Protein AF-A0A7Y3XB17-F1 (afdb_monomer)

Radius of gyration: 25.44 Å; Cα contacts (8 Å, |Δi|>4): 447; chains: 1; bounding box: 67×45×69 Å

Structure (mmCIF, N/CA/C/O backbone):
data_AF-A0A7Y3XB17-F1
#
_entry.id   AF-A0A7Y3XB17-F1
#
loop_
_atom_site.group_PDB
_atom_site.id
_atom_site.type_symbol
_atom_site.label_atom_id
_atom_site.label_alt_id
_atom_site.label_comp_id
_atom_site.label_asym_id
_atom_site.label_entity_id
_atom_site.label_seq_id
_atom_site.pdbx_PDB_ins_code
_atom_site.Cartn_x
_atom_site.Cartn_y
_atom_site.Cartn_z
_atom_site.occupancy
_atom_site.B_iso_or_equiv
_atom_site.auth_seq_id
_atom_site.auth_comp_id
_atom_site.auth_asym_id
_atom_site.auth_atom_id
_atom_site.pdbx_PDB_model_num
ATOM 1 N N . MET A 1 1 ? 4.569 -1.793 -28.225 1.00 38.59 1 MET A N 1
ATOM 2 C CA . MET A 1 1 ? 4.333 -0.912 -29.394 1.00 38.59 1 MET A CA 1
ATOM 3 C C . MET A 1 1 ? 5.670 -0.263 -29.717 1.00 38.59 1 MET A C 1
ATOM 5 O O . MET A 1 1 ? 6.118 0.526 -28.900 1.00 38.59 1 MET A O 1
ATOM 9 N N . LYS A 1 2 ? 6.347 -0.661 -30.809 1.00 43.41 2 LYS A N 1
ATOM 10 C CA . LYS A 1 2 ? 7.678 -0.141 -31.182 1.00 43.41 2 LYS A CA 1
ATOM 11 C C . LYS A 1 2 ? 7.603 1.385 -31.375 1.00 43.41 2 LYS A C 1
ATOM 13 O O . LYS A 1 2 ? 6.969 1.808 -32.338 1.00 43.41 2 LYS A O 1
ATOM 18 N N . PRO A 1 3 ? 8.223 2.220 -30.519 1.00 48.00 3 PRO A N 1
ATOM 19 C CA . PRO A 1 3 ? 8.127 3.682 -30.646 1.00 48.00 3 PRO A CA 1
ATOM 20 C C . PRO A 1 3 ? 8.880 4.240 -31.863 1.00 48.00 3 PRO A C 1
ATOM 22 O O . PRO A 1 3 ? 8.696 5.394 -32.228 1.00 48.00 3 PRO A O 1
ATOM 25 N N . LEU A 1 4 ? 9.736 3.420 -32.475 1.00 56.72 4 LEU A N 1
ATOM 26 C CA . LEU A 1 4 ? 10.666 3.791 -33.541 1.00 56.72 4 LEU A CA 1
ATOM 27 C C . LEU A 1 4 ? 10.205 3.337 -34.946 1.00 56.72 4 LEU A C 1
ATOM 29 O O . LEU A 1 4 ? 10.663 3.873 -35.954 1.00 56.72 4 LEU A O 1
ATOM 33 N N . ASN A 1 5 ? 9.226 2.425 -35.026 1.00 59.75 5 ASN A N 1
ATOM 34 C CA . ASN A 1 5 ? 8.733 1.862 -36.290 1.00 59.75 5 ASN A CA 1
ATOM 35 C C . ASN A 1 5 ? 7.416 2.523 -36.725 1.00 59.75 5 ASN A C 1
ATOM 37 O O . ASN A 1 5 ? 6.357 1.892 -36.721 1.00 59.75 5 ASN A O 1
ATOM 41 N N . ASP A 1 6 ? 7.474 3.797 -37.122 1.00 65.12 6 ASP A N 1
ATOM 42 C CA . ASP A 1 6 ? 6.425 4.379 -37.967 1.00 65.12 6 ASP A CA 1
ATOM 43 C C . ASP A 1 6 ? 6.490 3.702 -39.347 1.00 65.12 6 ASP A C 1
ATOM 45 O O . ASP A 1 6 ? 7.498 3.789 -40.047 1.00 65.12 6 ASP A O 1
ATOM 49 N N . ALA A 1 7 ? 5.406 3.033 -39.750 1.00 65.50 7 ALA A N 1
ATOM 50 C CA . ALA A 1 7 ? 5.338 2.268 -40.998 1.00 65.50 7 ALA A CA 1
ATOM 51 C C . ALA A 1 7 ? 5.572 3.111 -42.268 1.00 65.50 7 ALA A C 1
ATOM 53 O O . ALA A 1 7 ? 5.876 2.563 -43.325 1.00 65.50 7 ALA A O 1
ATOM 54 N N . LYS A 1 8 ? 5.407 4.437 -42.192 1.00 73.12 8 LYS A N 1
ATOM 55 C CA . LYS A 1 8 ? 5.651 5.373 -43.299 1.00 73.12 8 LYS A CA 1
ATOM 56 C C . LYS A 1 8 ? 7.001 6.078 -43.184 1.00 73.12 8 LYS A C 1
ATOM 58 O O . LYS A 1 8 ? 7.512 6.547 -44.200 1.00 73.12 8 LYS A O 1
ATOM 63 N N . LYS A 1 9 ? 7.554 6.204 -41.974 1.00 80.25 9 LYS A N 1
ATOM 64 C CA . LYS A 1 9 ? 8.809 6.919 -41.690 1.00 80.25 9 LYS A CA 1
ATOM 65 C C . LYS A 1 9 ? 9.613 6.204 -40.597 1.00 80.25 9 LYS A C 1
ATOM 67 O O . LYS A 1 9 ? 9.706 6.724 -39.485 1.00 80.25 9 LYS A O 1
ATOM 72 N N . PRO A 1 10 ? 10.199 5.034 -40.894 1.00 81.81 10 PRO A N 1
ATOM 73 C CA . PRO A 1 10 ? 10.953 4.286 -39.897 1.00 81.81 10 PRO A CA 1
ATOM 74 C C . PRO A 1 10 ? 12.161 5.092 -39.407 1.00 81.81 10 PRO A C 1
ATOM 76 O O . PRO A 1 10 ? 12.795 5.821 -40.178 1.00 81.81 10 PRO A O 1
ATOM 79 N N . LEU A 1 11 ? 12.479 4.956 -38.124 1.00 87.88 11 LEU A N 1
ATOM 80 C CA . LEU A 1 11 ? 13.640 5.544 -37.465 1.00 87.88 11 LEU A CA 1
ATOM 81 C C . LEU A 1 11 ? 14.340 4.431 -36.690 1.00 87.88 11 LEU A C 1
ATOM 83 O O . LEU A 1 11 ? 13.693 3.695 -35.963 1.00 87.88 11 LEU A O 1
ATOM 87 N N . SER A 1 12 ? 15.657 4.325 -36.799 1.00 89.00 12 SER A N 1
ATOM 88 C CA . SER A 1 12 ? 16.449 3.354 -36.042 1.00 89.00 12 SER A CA 1
ATOM 89 C C . SER A 1 12 ? 17.464 4.051 -35.159 1.00 89.00 12 SER A C 1
ATOM 91 O O . SER A 1 12 ? 18.026 5.077 -35.544 1.00 89.00 12 SER A O 1
ATOM 93 N N . LEU A 1 13 ? 17.743 3.468 -33.997 1.00 91.62 13 LEU A N 1
ATOM 94 C CA . LEU A 1 13 ? 18.885 3.856 -33.182 1.00 91.62 13 LEU A CA 1
ATOM 95 C C . LEU A 1 13 ? 20.125 3.121 -33.696 1.00 91.62 13 LEU A C 1
ATOM 97 O O . LEU A 1 13 ? 20.240 1.910 -33.546 1.00 91.62 13 LEU A O 1
ATOM 101 N N . THR A 1 14 ? 21.051 3.850 -34.315 1.00 93.75 14 THR A N 1
ATOM 102 C CA . THR A 1 14 ? 22.298 3.286 -34.858 1.00 93.75 14 THR A CA 1
ATOM 103 C C . THR A 1 14 ? 23.432 3.264 -33.837 1.00 93.75 14 THR A C 1
ATOM 105 O O . THR A 1 14 ? 24.455 2.622 -34.057 1.00 93.75 14 THR A O 1
ATOM 108 N N . PHE A 1 15 ? 23.269 3.970 -32.720 1.00 94.38 15 PHE A N 1
ATOM 109 C CA . PHE A 1 15 ? 24.204 3.967 -31.603 1.00 94.38 15 PHE A CA 1
ATOM 110 C C . PHE A 1 15 ? 23.463 4.257 -30.300 1.00 94.38 15 PHE A C 1
ATOM 112 O O . PHE A 1 15 ? 22.590 5.129 -30.286 1.00 94.38 15 PHE A O 1
ATOM 119 N N . ALA A 1 16 ? 23.829 3.576 -29.215 1.00 93.94 16 ALA A N 1
ATOM 120 C CA . ALA A 1 16 ? 23.332 3.883 -27.880 1.00 93.94 16 ALA A CA 1
ATOM 121 C C . ALA A 1 16 ? 24.360 3.571 -26.782 1.00 93.94 16 ALA A C 1
ATOM 123 O O . ALA A 1 16 ? 24.978 2.508 -26.790 1.00 93.94 16 ALA A O 1
ATOM 124 N N . ILE A 1 17 ? 24.472 4.464 -25.797 1.00 93.69 17 ILE A N 1
ATOM 125 C CA . ILE A 1 17 ? 25.001 4.192 -24.457 1.00 93.69 17 ILE A CA 1
ATOM 126 C C . ILE A 1 17 ? 23.849 4.451 -23.477 1.00 93.69 17 ILE A C 1
ATOM 128 O O . ILE A 1 17 ? 23.474 5.614 -23.320 1.00 93.69 17 ILE A O 1
ATOM 132 N N . PRO A 1 18 ? 23.255 3.419 -22.849 1.00 90.62 18 PRO A N 1
ATOM 133 C CA . PRO A 1 18 ? 22.039 3.592 -22.050 1.00 90.62 18 PRO A CA 1
ATOM 134 C C . PRO A 1 18 ? 22.243 4.344 -20.740 1.00 90.62 18 PRO A C 1
ATOM 136 O O . PRO A 1 18 ? 21.332 5.017 -20.269 1.00 90.62 18 PRO A O 1
ATOM 139 N N . ASP A 1 19 ? 23.413 4.175 -20.132 1.00 90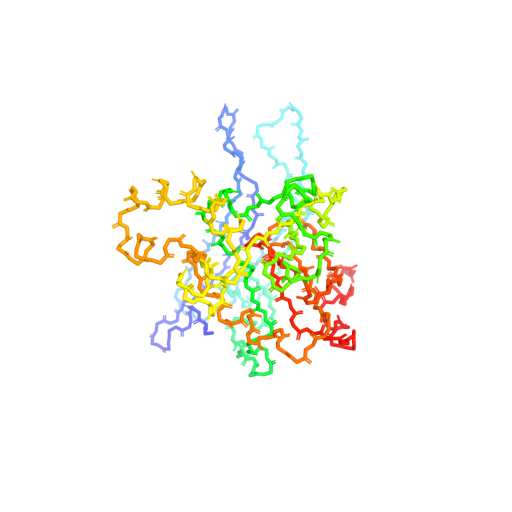.38 19 ASP A N 1
ATOM 140 C CA . ASP A 1 19 ? 23.654 4.586 -18.758 1.00 90.38 19 ASP A CA 1
ATOM 141 C C . ASP A 1 19 ? 25.144 4.886 -18.556 1.00 90.38 19 ASP A C 1
ATOM 143 O O . ASP A 1 19 ? 25.954 3.986 -18.335 1.00 90.38 19 ASP A O 1
ATOM 147 N N . HIS A 1 20 ? 25.514 6.158 -18.705 1.00 88.88 20 HIS A N 1
ATOM 14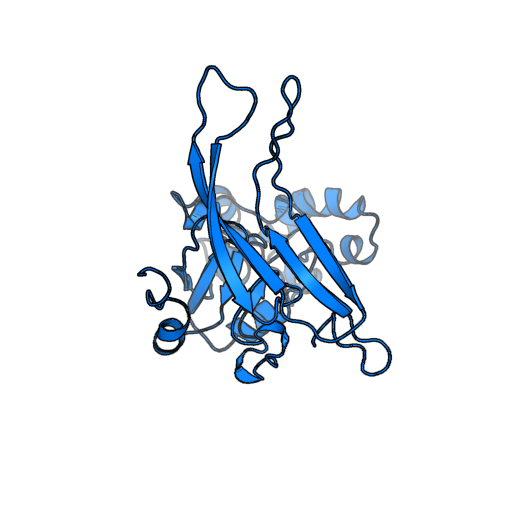8 C CA . HIS A 1 20 ? 26.883 6.652 -18.575 1.00 88.88 20 HIS A CA 1
ATOM 149 C C . HIS A 1 20 ? 26.979 7.650 -17.415 1.00 88.88 20 HIS A C 1
ATOM 151 O O . HIS A 1 20 ? 26.124 8.538 -17.308 1.00 88.88 20 HIS A O 1
ATOM 157 N N . PRO A 1 21 ? 28.010 7.568 -16.556 1.00 84.75 21 PRO A N 1
ATOM 158 C CA . PRO A 1 21 ? 28.207 8.568 -15.515 1.00 84.75 21 PRO A CA 1
ATOM 159 C C . PRO A 1 21 ? 28.497 9.937 -16.142 1.00 84.75 21 PRO A C 1
ATOM 161 O O . PRO A 1 21 ? 29.339 10.049 -17.035 1.00 84.75 21 PRO A O 1
ATOM 164 N N . TRP A 1 22 ? 27.812 10.984 -15.682 1.00 80.12 22 TRP A N 1
ATOM 165 C CA . TRP A 1 22 ? 28.192 12.354 -16.016 1.00 80.12 22 TRP A CA 1
ATOM 166 C C . TRP A 1 22 ? 29.260 12.829 -15.034 1.00 80.12 22 TRP A C 1
ATOM 168 O O . TRP A 1 22 ? 29.091 12.694 -13.822 1.00 80.12 22 TRP A O 1
ATOM 178 N N . VAL A 1 23 ? 30.347 13.391 -15.549 1.00 69.19 23 VAL A N 1
ATOM 179 C CA . VAL A 1 23 ? 31.359 14.076 -14.746 1.00 69.19 23 VAL A CA 1
ATOM 180 C C . VAL A 1 23 ? 31.713 15.387 -15.430 1.00 69.19 23 VAL A C 1
ATOM 182 O O . VAL A 1 23 ? 31.955 15.412 -16.634 1.00 69.19 23 VAL A O 1
ATOM 185 N N . ASP A 1 24 ? 31.692 16.468 -14.657 1.00 60.97 24 ASP A N 1
ATOM 186 C CA . ASP A 1 24 ? 32.226 17.770 -15.048 1.00 60.97 24 ASP A CA 1
ATOM 187 C C . ASP A 1 24 ? 33.223 18.202 -13.967 1.00 60.97 24 ASP A C 1
ATOM 189 O O . ASP A 1 24 ? 32.967 17.992 -12.777 1.00 60.97 24 ASP A O 1
ATOM 193 N N . GLY A 1 25 ? 34.360 18.750 -14.393 1.00 56.22 25 GLY A N 1
ATOM 194 C CA . GLY A 1 25 ? 35.598 18.863 -13.620 1.00 56.22 25 GLY A CA 1
ATOM 195 C C . GLY A 1 25 ? 35.544 19.773 -12.394 1.00 56.22 25 GLY A C 1
ATOM 196 O O . GLY A 1 25 ? 36.443 19.703 -11.568 1.00 56.22 25 GLY A O 1
ATOM 197 N N . ASN A 1 26 ? 34.492 20.582 -12.223 1.00 55.25 26 ASN A N 1
ATOM 198 C CA . ASN A 1 26 ? 34.376 21.491 -11.073 1.00 55.25 26 ASN A CA 1
ATOM 199 C C . ASN A 1 26 ? 33.011 21.503 -10.358 1.00 55.25 26 ASN A C 1
ATOM 201 O O . ASN A 1 26 ? 32.980 21.869 -9.191 1.00 55.25 26 ASN A O 1
ATOM 205 N N . ASP A 1 27 ? 31.908 21.088 -10.999 1.00 55.59 27 ASP A N 1
ATOM 206 C CA . ASP A 1 27 ? 30.541 21.131 -10.427 1.00 55.59 27 ASP A CA 1
ATOM 207 C C . ASP A 1 27 ? 29.633 20.010 -10.996 1.00 55.59 27 ASP A C 1
ATOM 209 O O . ASP A 1 27 ? 28.444 20.188 -11.277 1.00 55.59 27 ASP A O 1
ATOM 213 N N . GLY A 1 28 ? 30.195 18.818 -11.220 1.00 57.94 28 GLY A N 1
ATOM 214 C CA . GLY A 1 28 ? 29.454 17.683 -11.772 1.00 57.94 28 GLY A CA 1
ATOM 215 C C . GLY A 1 28 ? 28.238 17.284 -10.923 1.00 57.94 28 GLY A C 1
ATOM 216 O O . GLY A 1 28 ? 28.367 16.867 -9.773 1.00 57.94 28 GLY A O 1
ATOM 217 N N . GLY A 1 29 ? 27.036 17.359 -11.503 1.00 60.47 29 GLY A N 1
ATOM 218 C CA . GLY A 1 29 ? 25.821 16.838 -10.877 1.00 60.47 29 GLY A CA 1
ATOM 219 C C . GLY A 1 29 ? 25.866 15.312 -10.735 1.00 60.47 29 GLY A C 1
ATOM 220 O O . GLY A 1 29 ? 26.344 14.616 -11.629 1.00 60.47 29 GLY A O 1
ATOM 221 N N . ALA A 1 30 ? 25.324 14.777 -9.636 1.00 71.88 30 ALA A N 1
ATOM 222 C CA . ALA A 1 30 ? 25.197 13.335 -9.397 1.00 71.88 30 ALA A CA 1
ATOM 223 C C . ALA A 1 30 ? 24.101 12.705 -10.283 1.00 71.88 30 ALA A C 1
ATOM 225 O O . ALA A 1 30 ? 23.070 12.239 -9.794 1.00 71.88 30 ALA A O 1
ATOM 226 N N . VAL A 1 31 ? 24.308 12.733 -11.600 1.00 80.06 31 VAL A N 1
ATOM 227 C CA . VAL A 1 31 ? 23.362 12.273 -12.622 1.00 80.06 31 VAL A CA 1
ATOM 228 C C . VAL A 1 31 ? 24.020 11.280 -13.578 1.00 80.06 31 VAL A C 1
ATOM 230 O O . VAL A 1 31 ? 25.241 11.228 -13.730 1.00 80.06 31 VAL A O 1
ATOM 233 N N . ARG A 1 32 ? 23.187 10.469 -14.226 1.00 86.56 32 ARG A N 1
ATOM 234 C CA . ARG A 1 32 ? 23.590 9.536 -15.281 1.00 86.56 32 ARG A CA 1
ATOM 235 C C . ARG A 1 32 ? 22.868 9.920 -16.563 1.00 86.56 32 ARG A C 1
ATOM 237 O O . ARG A 1 32 ? 21.727 10.381 -16.505 1.00 86.56 32 ARG A O 1
ATOM 244 N N . ILE A 1 33 ? 23.547 9.785 -17.695 1.00 89.56 33 ILE A N 1
ATOM 245 C CA . ILE A 1 33 ? 23.029 10.182 -19.005 1.00 89.56 33 ILE A CA 1
ATOM 246 C C . ILE A 1 33 ? 22.950 8.988 -19.950 1.00 89.56 33 ILE A C 1
ATOM 248 O O . ILE A 1 33 ? 23.744 8.053 -19.859 1.00 89.56 33 ILE A O 1
ATOM 252 N N . ALA A 1 34 ? 22.022 9.070 -20.898 1.00 92.06 34 ALA A N 1
ATOM 253 C CA . ALA A 1 34 ? 21.976 8.196 -22.057 1.00 92.06 34 ALA A CA 1
ATOM 254 C C . ALA A 1 34 ? 22.415 8.979 -23.301 1.00 92.06 34 ALA A C 1
ATOM 256 O O . ALA A 1 34 ? 22.026 10.134 -23.483 1.00 92.06 34 ALA A O 1
ATOM 257 N N . MET A 1 35 ? 23.197 8.353 -24.176 1.00 94.00 35 MET A N 1
ATOM 258 C CA . MET A 1 35 ? 23.617 8.922 -25.460 1.00 94.00 35 MET A CA 1
ATOM 259 C C . MET A 1 35 ? 23.069 8.058 -26.584 1.00 94.00 35 MET A C 1
ATOM 261 O O . MET A 1 35 ? 23.207 6.841 -26.531 1.00 94.00 35 MET A O 1
ATOM 265 N N . THR A 1 36 ? 22.454 8.656 -27.604 1.00 94.19 36 THR A N 1
ATOM 266 C CA . THR A 1 36 ? 21.855 7.909 -28.719 1.00 94.19 36 THR A CA 1
ATOM 267 C C . THR A 1 36 ? 22.062 8.616 -30.055 1.00 94.19 36 THR A C 1
ATOM 269 O O . THR A 1 36 ? 22.185 9.839 -30.105 1.00 94.19 36 THR A O 1
ATOM 272 N N . VAL A 1 37 ? 22.092 7.850 -31.148 1.00 95.19 37 VAL A N 1
ATOM 273 C CA . VAL A 1 37 ? 22.092 8.374 -32.522 1.00 95.19 37 VAL A CA 1
ATOM 274 C C . VAL A 1 37 ? 20.941 7.742 -33.287 1.00 95.19 37 VAL A C 1
ATOM 276 O O . VAL A 1 37 ? 20.872 6.520 -33.398 1.00 95.19 37 VAL A O 1
ATOM 279 N N . GLY A 1 38 ? 20.051 8.579 -33.819 1.00 92.00 38 GLY A N 1
ATOM 280 C CA . GLY A 1 38 ? 18.940 8.159 -34.667 1.00 92.00 38 GLY A CA 1
ATOM 281 C C . GLY A 1 38 ? 19.254 8.325 -36.154 1.00 92.00 38 GLY A C 1
ATOM 282 O O . GLY A 1 38 ? 19.831 9.332 -36.565 1.00 92.00 38 GLY A O 1
ATOM 283 N N . ARG A 1 39 ? 18.822 7.368 -36.976 1.00 90.94 39 ARG A N 1
ATOM 284 C CA . ARG A 1 39 ? 18.889 7.416 -38.441 1.00 90.94 39 ARG A CA 1
ATOM 285 C C . ARG A 1 39 ? 17.544 7.023 -39.044 1.00 90.94 39 ARG A C 1
ATOM 287 O O . ARG A 1 39 ? 16.951 6.035 -38.630 1.00 90.94 39 ARG A O 1
ATOM 294 N N . ALA A 1 40 ? 17.078 7.766 -40.046 1.00 90.25 40 ALA A N 1
ATOM 295 C CA . ALA A 1 40 ? 15.898 7.370 -40.811 1.00 90.25 40 ALA A CA 1
ATOM 296 C C . ALA A 1 40 ? 16.138 6.039 -41.549 1.00 90.25 40 ALA A C 1
ATOM 298 O O . ALA A 1 40 ? 17.208 5.831 -42.128 1.00 90.25 40 ALA A O 1
ATOM 299 N N . GLY A 1 41 ? 15.129 5.174 -41.568 1.00 86.19 41 GLY A N 1
ATOM 300 C CA . GLY A 1 41 ? 15.214 3.817 -42.096 1.00 86.19 41 GLY A CA 1
ATOM 301 C C . GLY A 1 41 ? 15.275 2.755 -41.002 1.00 86.19 41 GLY A C 1
ATOM 302 O O . GLY A 1 41 ? 15.313 3.057 -39.810 1.00 86.19 41 GLY A O 1
ATOM 303 N N . GLU A 1 42 ? 15.299 1.500 -41.439 1.00 85.06 42 GLU A N 1
ATOM 304 C CA . GLU A 1 42 ? 15.536 0.327 -40.600 1.00 85.06 42 GLU A CA 1
ATOM 305 C C . GLU A 1 42 ? 17.013 -0.050 -40.730 1.00 85.06 42 GLU A C 1
ATOM 307 O O . GLU A 1 42 ? 17.488 -0.409 -41.809 1.00 85.06 42 GLU A O 1
ATOM 312 N N . THR A 1 43 ? 17.798 0.139 -39.674 1.00 86.75 43 THR A N 1
ATOM 313 C CA . THR A 1 43 ? 19.236 -0.152 -39.684 1.00 86.75 43 THR A CA 1
ATOM 314 C C . THR A 1 43 ? 19.662 -0.646 -38.304 1.00 86.75 43 THR A C 1
ATOM 316 O O . THR A 1 43 ? 19.281 -0.023 -37.314 1.00 86.75 43 THR A O 1
ATOM 319 N N . PRO A 1 44 ? 20.460 -1.727 -38.210 1.00 86.81 44 PRO A N 1
ATOM 320 C CA . PRO A 1 44 ? 21.052 -2.149 -36.946 1.00 86.81 44 PRO A CA 1
ATOM 321 C C . PRO A 1 44 ? 21.881 -1.031 -36.305 1.00 86.81 44 PRO A C 1
ATOM 323 O O . PRO A 1 44 ? 22.452 -0.182 -36.996 1.00 86.81 44 PRO A O 1
ATOM 326 N N . GLY A 1 45 ? 21.968 -1.055 -34.982 1.00 91.06 45 GLY A N 1
ATOM 327 C CA . GLY A 1 45 ? 22.781 -0.142 -34.201 1.00 91.06 45 GLY A CA 1
ATOM 328 C C . GLY A 1 45 ? 23.842 -0.836 -33.369 1.00 91.06 45 GLY A C 1
ATOM 329 O O . GLY A 1 45 ? 23.839 -2.053 -33.184 1.00 91.06 45 GLY A O 1
ATOM 330 N N . LEU A 1 46 ? 24.753 -0.013 -32.860 1.00 94.00 46 LEU A N 1
ATOM 331 C CA . LEU A 1 46 ? 25.781 -0.392 -31.907 1.00 94.00 46 LEU A CA 1
ATOM 332 C C . LEU A 1 46 ? 25.347 0.021 -30.496 1.00 94.00 46 LEU A C 1
ATOM 334 O O . LEU A 1 46 ? 25.240 1.208 -30.190 1.00 94.00 46 LEU A O 1
ATOM 338 N N . LEU A 1 47 ? 25.145 -0.956 -29.623 1.00 92.19 47 LEU A N 1
ATOM 339 C CA . LEU A 1 47 ? 24.939 -0.740 -28.199 1.00 92.19 47 LEU A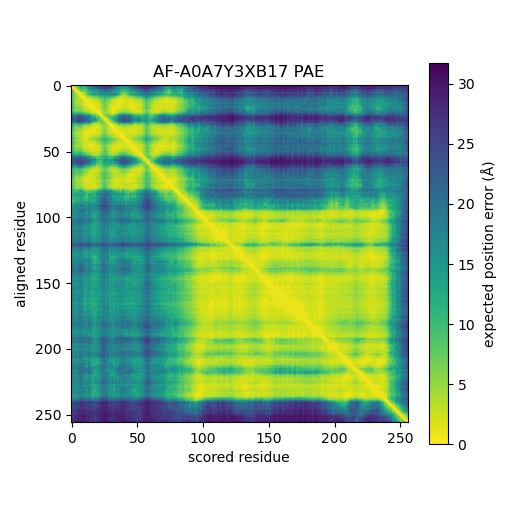 CA 1
ATOM 340 C C . LEU A 1 47 ? 26.281 -0.825 -27.471 1.00 92.19 47 LEU A C 1
ATOM 342 O O . LEU A 1 47 ? 26.995 -1.823 -27.586 1.00 92.19 47 LEU A O 1
ATOM 346 N N . GLN A 1 48 ? 26.602 0.206 -26.695 1.00 93.81 48 GLN A N 1
ATOM 347 C CA . GLN A 1 48 ? 27.749 0.231 -25.801 1.00 93.81 48 GLN A CA 1
ATOM 348 C C . GLN A 1 48 ? 27.288 0.311 -24.345 1.00 93.81 48 GLN A C 1
ATOM 350 O O . GLN A 1 48 ? 26.723 1.315 -23.920 1.00 93.81 48 GLN A O 1
ATOM 355 N N . GLN A 1 49 ? 27.533 -0.741 -23.568 1.00 90.56 49 GLN A N 1
ATOM 356 C CA . GLN A 1 49 ? 27.183 -0.778 -22.146 1.00 90.56 49 GLN A CA 1
ATOM 357 C C . GLN A 1 49 ? 28.422 -0.584 -21.284 1.00 90.56 49 GLN A C 1
ATOM 359 O O . GLN A 1 49 ? 29.431 -1.258 -21.490 1.00 90.56 49 GLN A O 1
ATOM 364 N N . VAL A 1 50 ? 28.328 0.313 -20.303 1.00 89.12 50 VAL A N 1
ATOM 365 C CA . VAL A 1 50 ? 29.347 0.475 -19.265 1.00 89.12 50 VAL A CA 1
ATOM 366 C C . VAL A 1 50 ? 29.338 -0.771 -18.381 1.00 89.12 50 VAL A C 1
ATOM 368 O O . VAL A 1 50 ? 28.344 -1.055 -17.719 1.00 89.12 50 VAL A O 1
ATOM 371 N N . THR A 1 51 ? 30.431 -1.532 -18.390 1.00 87.19 51 THR A N 1
ATOM 372 C CA . THR A 1 51 ? 30.596 -2.741 -17.562 1.00 87.19 51 THR A CA 1
ATOM 373 C C . THR A 1 51 ? 31.451 -2.494 -16.330 1.00 87.19 51 THR A C 1
ATOM 375 O O . THR A 1 51 ? 31.363 -3.239 -15.359 1.00 87.19 51 THR A O 1
ATOM 378 N N . GLN A 1 52 ? 32.289 -1.459 -16.364 1.00 83.88 52 GLN A N 1
ATOM 379 C CA . GLN A 1 52 ? 33.125 -1.067 -15.240 1.00 83.88 52 GLN A CA 1
ATOM 380 C C . GLN A 1 52 ? 33.325 0.444 -15.248 1.00 83.88 52 GLN A C 1
ATOM 382 O O . GLN A 1 52 ? 33.512 1.043 -16.307 1.00 83.88 52 GLN A O 1
ATOM 387 N N . GLU A 1 53 ? 33.308 1.033 -14.058 1.00 84.94 53 GLU A N 1
ATOM 388 C CA . GLU A 1 53 ? 33.648 2.430 -13.810 1.00 84.94 53 GLU A CA 1
ATOM 389 C C . GLU A 1 53 ? 34.773 2.456 -12.775 1.00 84.94 53 GLU A C 1
ATOM 391 O O . GLU A 1 53 ? 34.668 1.802 -11.734 1.00 84.94 53 GLU A O 1
ATOM 396 N N . SER A 1 54 ? 35.833 3.215 -13.033 1.00 78.88 54 SER A N 1
ATOM 397 C CA . SER A 1 54 ? 36.862 3.517 -12.040 1.00 78.88 54 SER A CA 1
ATOM 398 C C . SER A 1 54 ? 36.994 5.021 -11.862 1.00 78.88 54 SER A C 1
ATOM 400 O O . SER A 1 54 ? 37.095 5.777 -12.830 1.00 78.88 54 SER A O 1
ATOM 402 N N . SER A 1 55 ? 36.985 5.450 -10.603 1.00 67.81 55 SER A N 1
ATOM 403 C CA . SER A 1 55 ? 37.330 6.809 -10.204 1.00 67.81 55 SER A CA 1
ATOM 404 C C . SER A 1 55 ? 38.787 6.829 -9.772 1.00 67.81 55 SER A C 1
ATOM 406 O O . SER A 1 55 ? 39.151 6.110 -8.842 1.00 67.81 55 SER A O 1
ATOM 408 N N . ASP A 1 56 ? 39.597 7.650 -10.425 1.00 62.38 56 ASP A N 1
ATOM 409 C CA . ASP A 1 56 ? 40.943 7.962 -9.962 1.00 62.38 56 ASP A CA 1
ATOM 410 C C . ASP A 1 56 ? 40.873 9.294 -9.201 1.00 62.38 56 ASP A C 1
ATOM 412 O O . ASP A 1 56 ? 40.304 10.257 -9.718 1.00 62.38 56 ASP A O 1
ATOM 416 N N . GLU A 1 57 ? 41.416 9.373 -7.979 1.00 56.41 57 GLU A N 1
ATOM 417 C CA . GLU A 1 57 ? 41.347 10.578 -7.119 1.00 56.41 57 GLU A CA 1
ATOM 418 C C . GLU A 1 57 ? 42.046 11.805 -7.744 1.00 56.41 57 GLU A C 1
ATOM 420 O O . GLU A 1 57 ? 41.970 12.919 -7.226 1.00 56.41 57 GLU A O 1
ATOM 425 N N . HIS A 1 58 ? 42.734 11.611 -8.872 1.00 55.16 58 HIS A N 1
ATOM 426 C CA . HIS A 1 58 ? 43.510 12.620 -9.589 1.00 55.16 58 HIS A CA 1
ATOM 427 C C . HIS A 1 58 ? 42.994 12.928 -11.003 1.00 55.16 58 HIS A C 1
ATOM 429 O O . HIS A 1 58 ? 43.672 13.639 -11.747 1.00 55.16 58 HIS A O 1
ATOM 435 N N . ARG A 1 59 ? 41.821 12.414 -11.403 1.00 55.31 59 ARG A N 1
ATOM 436 C CA . ARG A 1 59 ? 41.231 12.687 -12.724 1.00 55.31 59 ARG A CA 1
ATOM 437 C C . ARG A 1 59 ? 39.816 13.242 -12.614 1.00 55.31 59 ARG A C 1
ATOM 439 O O . ARG A 1 59 ? 38.963 12.684 -11.937 1.00 55.31 59 ARG A O 1
ATOM 446 N N . GLU A 1 60 ? 39.559 14.300 -13.378 1.00 58.75 60 GLU A N 1
ATOM 447 C CA . GLU A 1 60 ? 38.223 14.891 -13.557 1.00 58.75 60 GLU A CA 1
ATOM 448 C C . GLU A 1 60 ? 37.279 13.988 -14.381 1.00 58.75 60 GLU A C 1
ATOM 450 O O . GLU A 1 60 ? 36.067 14.191 -14.387 1.00 58.75 60 GLU A O 1
ATOM 455 N N . ALA A 1 61 ? 37.819 12.963 -15.056 1.00 63.25 61 ALA A N 1
ATOM 456 C CA . ALA A 1 61 ? 37.073 12.002 -15.862 1.00 63.25 61 ALA A CA 1
ATOM 457 C C . ALA A 1 61 ? 37.044 10.611 -15.205 1.00 63.25 61 ALA A C 1
ATOM 459 O O . ALA A 1 61 ? 38.069 10.117 -14.734 1.00 63.25 61 ALA A O 1
ATOM 460 N N . ARG A 1 62 ? 35.877 9.952 -15.222 1.00 70.25 62 ARG A N 1
ATOM 461 C CA . ARG A 1 62 ? 35.763 8.528 -14.879 1.00 70.25 62 ARG A CA 1
ATOM 462 C C . ARG A 1 62 ? 36.221 7.689 -16.058 1.00 70.25 62 ARG A C 1
ATOM 464 O O . ARG A 1 62 ? 35.683 7.826 -17.156 1.00 70.25 62 ARG A O 1
ATOM 471 N N . ASP A 1 63 ? 37.151 6.783 -15.799 1.00 78.00 63 ASP A N 1
ATOM 472 C CA . ASP A 1 63 ? 37.515 5.761 -16.769 1.00 78.00 63 ASP A CA 1
ATOM 473 C C . ASP A 1 63 ? 36.393 4.711 -16.806 1.00 78.00 63 ASP A C 1
ATOM 475 O O . ASP A 1 63 ? 35.974 4.180 -15.771 1.00 78.00 63 ASP A O 1
ATOM 479 N N . VAL A 1 64 ? 35.866 4.447 -18.004 1.00 84.88 64 VAL A N 1
ATOM 480 C CA . VAL A 1 64 ? 34.777 3.489 -18.229 1.00 84.88 64 VAL A CA 1
ATOM 481 C C . VAL A 1 64 ? 35.197 2.409 -19.215 1.00 84.88 64 VAL A C 1
ATOM 483 O O . VAL A 1 64 ? 35.793 2.680 -20.258 1.00 84.88 64 VAL A O 1
ATOM 486 N N . VAL A 1 65 ? 34.845 1.165 -18.904 1.00 87.69 65 VAL A N 1
ATOM 487 C CA . VAL A 1 65 ? 35.000 0.030 -19.819 1.00 87.69 65 VAL A CA 1
ATOM 488 C C . VAL A 1 65 ? 33.657 -0.232 -20.484 1.00 87.69 65 VAL A C 1
ATOM 490 O O . VAL A 1 65 ? 32.638 -0.350 -19.803 1.00 87.69 65 VAL A O 1
ATOM 493 N N . LEU A 1 66 ? 33.656 -0.315 -21.817 1.00 89.31 66 LEU A N 1
ATOM 494 C CA . LEU A 1 66 ? 32.449 -0.505 -22.619 1.00 89.31 66 LEU A CA 1
ATOM 495 C C . LEU A 1 66 ? 32.448 -1.880 -23.291 1.00 89.31 66 LEU A C 1
ATOM 497 O O . LEU A 1 66 ? 33.361 -2.200 -24.054 1.00 89.31 66 LEU A O 1
ATOM 501 N N . ASN A 1 67 ? 31.381 -2.649 -23.093 1.00 91.62 67 ASN A N 1
ATOM 502 C CA . ASN A 1 67 ? 31.061 -3.808 -23.925 1.00 91.62 67 ASN A CA 1
ATOM 503 C C . ASN A 1 67 ? 30.279 -3.350 -25.164 1.00 91.62 67 ASN A C 1
ATOM 505 O O . ASN A 1 67 ? 29.508 -2.395 -25.084 1.00 91.62 67 ASN A O 1
ATOM 509 N N . ARG A 1 68 ? 30.490 -4.005 -26.309 1.00 92.69 68 ARG A N 1
ATOM 510 C CA . ARG A 1 68 ? 29.874 -3.669 -27.597 1.00 92.69 68 ARG A CA 1
ATOM 511 C C . ARG A 1 68 ? 28.998 -4.812 -28.091 1.00 92.69 68 ARG A C 1
ATOM 513 O O . ARG A 1 68 ? 29.463 -5.945 -28.191 1.00 92.69 68 ARG A O 1
ATOM 520 N N . ARG A 1 69 ? 27.763 -4.495 -28.477 1.00 91.94 69 ARG A N 1
ATOM 521 C CA . ARG A 1 69 ? 26.836 -5.426 -29.134 1.00 91.94 69 ARG A CA 1
ATOM 522 C C . ARG A 1 69 ? 26.191 -4.762 -30.344 1.00 91.94 69 ARG A C 1
ATOM 524 O O . ARG A 1 69 ? 25.834 -3.591 -30.280 1.00 91.94 69 ARG A O 1
ATOM 531 N N . GLU A 1 70 ? 26.020 -5.517 -31.421 1.00 91.25 70 GLU A N 1
ATOM 532 C CA . GLU A 1 70 ? 25.344 -5.062 -32.641 1.00 91.25 70 GLU A CA 1
ATOM 533 C C . GLU A 1 70 ? 23.974 -5.733 -32.780 1.00 91.25 70 GLU A C 1
ATOM 535 O O . GLU A 1 70 ? 23.806 -6.900 -32.419 1.00 91.25 70 GLU A O 1
ATOM 540 N N . GLY A 1 71 ? 22.983 -4.993 -33.278 1.00 89.25 71 GLY A N 1
ATOM 541 C CA . GLY A 1 71 ? 21.621 -5.496 -33.464 1.00 89.25 71 GLY A CA 1
ATOM 542 C C . GLY A 1 71 ? 20.578 -4.385 -33.545 1.00 89.25 71 GLY A C 1
ATOM 543 O O . GLY A 1 71 ? 20.914 -3.204 -33.552 1.00 89.25 71 GLY A O 1
ATOM 544 N N . GLU A 1 72 ? 19.298 -4.747 -33.623 1.00 88.12 72 GLU A N 1
ATOM 545 C CA . GLU A 1 72 ? 18.207 -3.770 -33.510 1.00 88.12 72 GLU A CA 1
ATOM 546 C C . GLU A 1 72 ? 18.185 -3.209 -32.079 1.00 88.12 72 GLU A C 1
ATOM 548 O O . GLU A 1 72 ? 17.988 -3.958 -31.122 1.00 88.12 72 GLU A O 1
ATOM 553 N N . VAL A 1 73 ? 18.431 -1.904 -31.935 1.00 88.00 73 VAL A N 1
ATOM 554 C CA . VAL A 1 73 ? 18.378 -1.210 -30.642 1.00 88.00 73 VAL A CA 1
ATOM 555 C C . VAL A 1 73 ? 16.965 -0.667 -30.441 1.00 88.00 73 VAL A C 1
ATOM 557 O O . VAL A 1 73 ? 16.505 0.189 -31.201 1.00 88.00 73 VAL A O 1
ATOM 560 N N . PHE A 1 74 ? 16.274 -1.158 -29.414 1.00 85.88 74 PHE A N 1
ATOM 561 C CA . PHE A 1 74 ? 14.911 -0.738 -29.088 1.00 85.88 74 PHE A CA 1
ATOM 562 C C . PHE A 1 74 ? 14.881 0.594 -28.325 1.00 85.88 74 PHE A C 1
ATOM 564 O O . PHE A 1 74 ? 15.899 1.120 -27.881 1.00 85.88 74 PHE A O 1
ATOM 571 N N . ALA A 1 75 ? 13.683 1.158 -28.154 1.00 84.38 75 ALA A N 1
ATOM 572 C CA . ALA A 1 75 ? 13.490 2.438 -27.466 1.00 84.38 75 ALA A CA 1
ATOM 573 C C . ALA A 1 75 ? 13.830 2.403 -25.962 1.00 84.38 75 ALA A C 1
ATOM 575 O O . ALA A 1 75 ? 13.986 3.457 -25.354 1.00 84.38 75 ALA A O 1
ATOM 576 N N . ASP A 1 76 ? 13.955 1.212 -25.371 1.00 83.44 76 ASP A N 1
ATOM 577 C CA . ASP A 1 76 ? 14.473 1.002 -24.014 1.00 83.44 76 ASP A CA 1
ATOM 578 C C . ASP A 1 76 ? 16.012 0.886 -23.968 1.00 83.44 76 ASP A C 1
ATOM 580 O O . ASP A 1 76 ? 16.584 0.634 -22.910 1.00 83.44 76 ASP A O 1
ATOM 584 N N . LEU A 1 77 ? 16.679 1.110 -25.109 1.00 88.12 77 LEU A N 1
ATOM 585 C CA . LEU A 1 77 ? 18.129 1.068 -25.304 1.00 88.12 77 LEU A CA 1
ATOM 586 C C . LEU A 1 77 ? 18.745 -0.319 -25.079 1.00 88.12 77 LEU A C 1
ATOM 588 O O . LEU A 1 77 ? 19.908 -0.437 -24.690 1.00 88.12 77 LEU A O 1
ATOM 592 N N . THR A 1 78 ? 17.983 -1.375 -25.360 1.00 86.12 78 THR A N 1
ATOM 593 C CA . THR A 1 78 ? 18.457 -2.762 -25.310 1.00 86.12 78 THR A CA 1
ATOM 594 C C . THR A 1 78 ? 18.519 -3.408 -26.698 1.00 86.12 78 THR A C 1
ATOM 596 O O . THR A 1 78 ? 17.911 -2.931 -27.657 1.00 86.12 78 THR A O 1
ATOM 599 N N . ILE A 1 79 ? 19.278 -4.507 -26.803 1.00 85.56 79 ILE A N 1
ATOM 600 C CA . ILE A 1 79 ? 19.289 -5.421 -27.957 1.00 85.56 79 ILE A CA 1
ATOM 601 C C . ILE A 1 79 ? 18.843 -6.801 -27.461 1.00 85.56 79 ILE A C 1
ATOM 603 O O . ILE A 1 79 ? 19.503 -7.392 -26.597 1.00 85.56 79 ILE A O 1
ATOM 607 N N . GLY A 1 80 ? 17.762 -7.343 -28.027 1.00 81.06 80 GLY A N 1
ATOM 608 C CA . GLY A 1 80 ? 17.212 -8.635 -27.610 1.00 81.06 80 GLY A CA 1
ATOM 609 C C . GLY A 1 80 ? 15.767 -8.859 -28.053 1.00 81.06 80 GLY A C 1
ATOM 610 O O . GLY A 1 80 ? 15.388 -8.505 -29.164 1.00 81.06 80 GLY A O 1
ATOM 611 N N . ALA A 1 81 ? 14.966 -9.489 -27.195 1.00 72.00 81 ALA A N 1
ATOM 612 C CA . ALA A 1 81 ? 13.540 -9.678 -27.445 1.00 72.00 81 ALA A CA 1
ATOM 613 C C . ALA A 1 81 ? 12.773 -8.347 -27.323 1.00 72.00 81 ALA A C 1
ATOM 615 O O . ALA A 1 81 ? 13.063 -7.548 -26.434 1.00 72.00 81 ALA A O 1
ATOM 616 N N . ASP A 1 82 ? 11.754 -8.141 -28.166 1.00 68.31 82 ASP A N 1
ATOM 617 C CA . ASP A 1 82 ? 10.848 -6.984 -28.083 1.00 68.31 82 ASP A CA 1
ATOM 618 C C . ASP A 1 82 ? 9.893 -7.126 -26.883 1.00 68.31 82 ASP A C 1
ATOM 620 O O . ASP A 1 82 ? 8.722 -7.492 -27.013 1.00 68.31 82 ASP A O 1
ATOM 624 N N . VAL A 1 83 ? 10.409 -6.849 -25.684 1.00 65.25 83 VAL A N 1
ATOM 625 C CA . VAL A 1 83 ? 9.619 -6.826 -24.444 1.00 65.25 83 VAL A CA 1
ATOM 626 C C . VAL A 1 83 ? 8.628 -5.661 -24.423 1.00 65.25 83 VAL A C 1
ATOM 628 O O . VAL A 1 83 ? 7.543 -5.787 -23.859 1.00 65.25 83 VAL A O 1
ATOM 631 N N . ALA A 1 84 ? 8.931 -4.555 -25.108 1.00 63.91 84 ALA A N 1
ATOM 632 C CA . ALA A 1 84 ? 8.015 -3.424 -25.263 1.00 63.91 84 ALA A CA 1
ATOM 633 C C . ALA A 1 84 ? 6.778 -3.776 -26.118 1.00 63.91 84 ALA A C 1
ATOM 635 O O . ALA A 1 84 ? 5.754 -3.081 -26.082 1.00 63.91 84 ALA A O 1
ATOM 636 N N . GLY A 1 85 ? 6.864 -4.834 -26.925 1.00 65.00 85 GLY A N 1
ATOM 637 C CA . GLY A 1 85 ? 5.781 -5.428 -27.700 1.00 65.00 85 GLY A CA 1
ATOM 638 C C . GLY A 1 85 ? 4.906 -6.413 -26.921 1.00 65.00 85 GLY A C 1
ATOM 639 O O . GLY A 1 85 ? 3.823 -6.752 -27.410 1.00 65.00 85 GLY A O 1
ATOM 640 N N . ALA A 1 86 ? 5.326 -6.847 -25.727 1.00 69.94 86 ALA A N 1
ATOM 641 C CA . ALA A 1 86 ? 4.565 -7.790 -24.917 1.00 69.94 86 ALA A CA 1
ATOM 642 C C . ALA A 1 86 ? 3.190 -7.210 -24.548 1.00 69.94 86 ALA A C 1
ATOM 644 O O . ALA A 1 86 ? 3.056 -6.054 -24.140 1.00 69.94 86 ALA A O 1
ATOM 645 N N . LYS A 1 87 ? 2.142 -8.023 -24.712 1.00 73.12 87 LYS A N 1
ATOM 646 C CA . LYS A 1 87 ? 0.787 -7.654 -24.292 1.00 73.12 87 LYS A CA 1
ATOM 647 C C . LYS A 1 87 ? 0.609 -8.011 -22.816 1.00 73.12 87 LYS A C 1
ATOM 649 O O . LYS A 1 87 ? 1.070 -9.079 -22.414 1.00 73.12 87 LYS A O 1
ATOM 654 N N . PRO A 1 88 ? -0.078 -7.171 -22.023 1.00 69.00 88 PRO A N 1
ATOM 655 C CA . PRO A 1 88 ? -0.423 -7.540 -20.659 1.00 69.00 88 PRO A CA 1
ATOM 656 C C . PRO A 1 88 ? -1.255 -8.825 -20.676 1.00 69.00 88 PRO A C 1
ATOM 658 O O . PRO A 1 88 ? -2.174 -8.978 -21.487 1.00 69.00 88 PRO A O 1
ATOM 661 N N . LEU A 1 89 ? -0.911 -9.762 -19.797 1.00 70.25 89 LEU A N 1
ATOM 662 C CA . LEU A 1 89 ? -1.722 -10.950 -19.586 1.00 70.25 89 LEU A CA 1
ATOM 663 C C . LEU A 1 89 ? -2.947 -10.556 -18.767 1.00 70.25 89 LEU A C 1
ATOM 665 O O . LEU A 1 89 ? -2.810 -9.933 -17.717 1.00 70.25 89 LEU A O 1
ATOM 669 N N . LYS A 1 90 ? -4.138 -10.968 -19.212 1.00 67.31 90 LYS A N 1
ATOM 670 C CA . LYS A 1 90 ? -5.380 -10.771 -18.445 1.00 67.31 90 LYS A CA 1
ATOM 671 C C . LYS A 1 90 ? -5.308 -11.398 -17.052 1.00 67.31 90 LYS A C 1
ATOM 673 O O . LYS A 1 90 ? -5.919 -10.884 -16.130 1.00 67.31 90 LYS A O 1
ATOM 678 N N . SER A 1 91 ? -4.537 -12.477 -16.896 1.00 68.12 91 SER A N 1
ATOM 679 C CA . SER A 1 91 ? -4.282 -13.113 -15.599 1.00 68.12 91 SER A CA 1
ATOM 680 C C . SER A 1 91 ? -3.605 -12.181 -14.594 1.00 68.12 91 SER A C 1
ATOM 682 O O . SER A 1 91 ? -3.732 -12.408 -13.402 1.00 68.12 91 SER A O 1
ATOM 684 N N . ASN A 1 92 ? -2.905 -11.140 -15.061 1.00 69.75 92 ASN A N 1
ATOM 685 C CA . ASN A 1 92 ? -2.191 -10.200 -14.200 1.00 69.75 92 ASN A CA 1
ATOM 686 C C . ASN A 1 92 ? -3.049 -8.984 -13.818 1.00 69.75 92 ASN A C 1
ATOM 688 O O . ASN A 1 92 ? -2.610 -8.140 -13.033 1.00 69.75 92 ASN A O 1
ATOM 692 N N . GLU A 1 93 ? -4.256 -8.859 -14.379 1.00 66.25 93 GLU A N 1
ATOM 693 C CA . GLU A 1 93 ? -5.183 -7.795 -14.005 1.00 66.25 93 GLU A CA 1
ATOM 694 C C . GLU A 1 93 ? -5.633 -7.988 -12.550 1.00 66.25 93 GLU A C 1
ATOM 696 O O . GLU A 1 93 ? -5.946 -9.093 -12.121 1.00 66.25 93 GLU A O 1
ATOM 701 N N . ASN A 1 94 ? -5.662 -6.896 -11.783 1.00 69.88 94 ASN A N 1
ATOM 702 C CA . ASN A 1 94 ? -6.060 -6.860 -10.367 1.00 69.88 94 ASN A CA 1
ATOM 703 C C . ASN A 1 94 ? -5.176 -7.648 -9.381 1.00 69.88 94 ASN A C 1
ATOM 705 O O . ASN A 1 94 ? -5.491 -7.666 -8.193 1.00 69.88 94 ASN A O 1
ATOM 709 N N . LEU A 1 95 ? -4.052 -8.232 -9.815 1.00 80.94 95 LEU A N 1
ATOM 710 C CA . LEU A 1 95 ? -3.119 -8.893 -8.893 1.00 80.94 95 LEU A CA 1
ATOM 711 C C . LEU A 1 95 ? -2.358 -7.890 -8.024 1.00 80.94 95 LEU A C 1
ATOM 713 O O . LEU A 1 95 ? -2.165 -8.124 -6.836 1.00 80.94 95 LEU A O 1
ATOM 717 N N . CYS A 1 96 ? -1.939 -6.763 -8.603 1.00 86.81 96 CYS A N 1
ATOM 718 C CA . CYS A 1 96 ? -1.099 -5.781 -7.925 1.00 86.81 96 CYS A CA 1
ATOM 719 C C . CYS A 1 96 ? -1.862 -4.484 -7.660 1.00 86.81 96 CYS A C 1
ATOM 721 O O . CYS A 1 96 ? -2.362 -3.850 -8.589 1.00 86.81 96 CYS A O 1
ATOM 723 N N . ALA A 1 97 ? -1.875 -4.036 -6.406 1.00 90.31 97 ALA A N 1
ATOM 724 C CA . ALA A 1 97 ? -2.502 -2.783 -6.006 1.00 90.31 97 ALA A CA 1
ATOM 725 C C . ALA A 1 97 ? -1.598 -1.966 -5.074 1.00 90.31 97 ALA A C 1
ATOM 727 O O . ALA A 1 97 ? -0.890 -2.496 -4.219 1.00 90.31 97 ALA A O 1
ATOM 728 N N . GLU A 1 98 ? -1.630 -0.642 -5.224 1.00 92.19 98 GLU A N 1
ATOM 729 C CA . GLU A 1 98 ? -0.980 0.265 -4.275 1.00 92.19 98 GLU A CA 1
ATOM 730 C C . GLU A 1 98 ? -1.744 0.270 -2.942 1.00 92.19 98 GLU A C 1
ATOM 732 O O . GLU A 1 98 ? -2.981 0.282 -2.916 1.00 92.19 98 GLU A O 1
ATOM 737 N N . GLY A 1 99 ? -0.997 0.317 -1.837 1.00 93.31 99 GLY A N 1
ATOM 738 C CA . GLY A 1 99 ? -1.566 0.418 -0.500 1.00 93.31 99 GLY A CA 1
ATOM 739 C C . GLY A 1 99 ? -2.399 1.682 -0.249 1.00 93.31 99 GLY A C 1
ATOM 740 O O . GLY A 1 99 ? -2.509 2.601 -1.076 1.00 93.31 99 GLY A O 1
ATOM 741 N N . VAL A 1 100 ? -3.020 1.733 0.927 1.00 94.19 100 VAL A N 1
ATOM 742 C CA . VAL A 1 100 ? -3.941 2.806 1.308 1.00 94.19 100 VAL A CA 1
ATOM 743 C C . VAL A 1 100 ? -3.231 4.151 1.452 1.00 94.19 100 VAL A C 1
ATOM 745 O O . VAL A 1 100 ? -2.065 4.238 1.837 1.00 94.19 100 VAL A O 1
ATOM 748 N N . LYS A 1 101 ? -3.957 5.230 1.133 1.00 91.62 101 LYS A N 1
ATOM 749 C CA . LYS A 1 101 ? -3.505 6.623 1.295 1.00 91.62 101 LYS A CA 1
ATOM 750 C C . LYS A 1 101 ? -4.408 7.349 2.292 1.00 91.62 101 LYS A C 1
ATOM 752 O O . LYS A 1 101 ? -5.378 7.986 1.866 1.00 91.62 101 LYS A O 1
ATOM 757 N N . PRO A 1 102 ? -4.092 7.313 3.600 1.00 89.56 102 PRO A N 1
ATOM 758 C CA . PRO A 1 102 ? -4.937 7.943 4.611 1.00 89.56 102 PRO A CA 1
ATOM 759 C C . PRO A 1 102 ? -5.031 9.457 4.416 1.00 89.56 102 PRO A C 1
ATOM 761 O O . PRO A 1 102 ? -6.106 10.031 4.560 1.00 89.56 102 PRO A O 1
ATOM 764 N N . HIS A 1 103 ? -3.937 10.097 3.977 1.00 85.69 103 HIS A N 1
ATOM 765 C CA . HIS A 1 103 ? -3.823 11.555 3.855 1.00 85.69 103 HIS A CA 1
ATOM 766 C C . HIS A 1 103 ? -4.147 12.269 5.179 1.00 85.69 103 HIS A C 1
ATOM 768 O O . HIS A 1 103 ? -5.075 13.070 5.223 1.00 85.69 103 HIS A O 1
ATOM 774 N N . GLY A 1 104 ? -3.413 11.932 6.237 1.00 85.50 104 GLY A N 1
ATOM 775 C CA . GLY A 1 104 ? -3.534 12.531 7.567 1.00 85.50 104 GLY A CA 1
ATOM 776 C C . GLY A 1 104 ? -3.044 11.548 8.626 1.00 85.50 104 GLY A C 1
ATOM 777 O O . GLY A 1 104 ? -3.367 10.361 8.557 1.00 85.50 104 GLY A O 1
ATOM 778 N N . MET A 1 105 ? -2.249 12.019 9.589 1.00 91.38 105 MET A N 1
ATOM 779 C CA . MET A 1 105 ? -1.718 11.155 10.655 1.00 91.38 105 MET A CA 1
ATOM 780 C C . MET A 1 105 ? -2.754 10.835 11.734 1.00 91.38 105 MET A C 1
ATOM 782 O O . MET A 1 105 ? -2.583 9.849 12.436 1.00 91.38 105 MET A O 1
ATOM 786 N N . GLY A 1 106 ? -3.858 11.588 11.813 1.00 94.62 106 GLY A N 1
ATOM 787 C CA . GLY A 1 106 ? -4.936 11.344 12.779 1.00 94.62 106 GLY A CA 1
ATOM 788 C C . GLY A 1 106 ? -5.656 9.995 12.633 1.00 94.62 106 GLY A C 1
ATOM 789 O O . GLY A 1 106 ? -6.408 9.622 13.526 1.00 94.62 106 GLY A O 1
ATOM 790 N N . PHE A 1 107 ? -5.423 9.254 11.543 1.00 96.75 107 PHE A N 1
ATOM 791 C CA . PHE A 1 107 ? -5.912 7.880 11.366 1.00 96.75 107 PHE A CA 1
ATOM 792 C C . PHE A 1 107 ? -4.979 6.813 11.945 1.00 96.75 107 PHE A C 1
ATOM 794 O O . PHE A 1 107 ? -5.409 5.678 12.129 1.00 96.75 107 PHE A O 1
ATOM 801 N N . VAL A 1 108 ? -3.705 7.139 12.161 1.00 96.94 108 VAL A N 1
ATOM 802 C CA . VAL A 1 108 ? -2.692 6.195 12.640 1.00 96.94 108 VAL A CA 1
ATOM 803 C C . VAL A 1 108 ? -2.646 6.271 14.160 1.00 96.94 108 VAL A C 1
ATOM 805 O O . VAL A 1 108 ? -2.652 7.365 14.716 1.00 96.94 108 VAL A O 1
ATOM 808 N N . LEU A 1 109 ? -2.593 5.112 14.806 1.00 97.00 109 LEU A N 1
ATOM 809 C CA . LEU A 1 109 ? -2.582 4.966 16.256 1.00 97.00 109 LEU A CA 1
ATOM 810 C C . LEU A 1 109 ? -1.318 4.227 16.700 1.00 97.00 109 LEU A C 1
ATOM 812 O O . LEU A 1 109 ? -0.899 3.262 16.052 1.00 97.00 109 LEU A O 1
ATOM 816 N N . SER A 1 110 ? -0.752 4.618 17.838 1.00 96.88 110 SER A N 1
ATOM 817 C CA . SER A 1 110 ? 0.089 3.714 18.626 1.00 96.88 110 SER A CA 1
ATOM 818 C C . SER A 1 110 ? -0.770 2.623 19.283 1.00 96.88 110 SER A C 1
ATOM 820 O O . SER A 1 110 ? -1.997 2.753 19.392 1.00 96.88 110 SER A O 1
ATOM 822 N N . ARG A 1 111 ? -0.147 1.535 19.760 1.00 94.62 111 ARG A N 1
ATOM 823 C CA . ARG A 1 111 ? -0.877 0.513 20.531 1.00 94.62 111 ARG A CA 1
ATOM 824 C C . ARG A 1 111 ? -1.507 1.093 21.797 1.00 94.62 111 ARG A C 1
ATOM 826 O O . ARG A 1 111 ? -2.616 0.710 22.151 1.00 94.62 111 ARG A O 1
ATOM 833 N N . GLU A 1 112 ? -0.831 2.014 22.473 1.00 95.88 112 GLU A N 1
ATOM 834 C CA . GLU A 1 112 ? -1.331 2.691 23.674 1.00 95.88 112 GLU A CA 1
ATOM 835 C C . GLU A 1 112 ? -2.551 3.561 23.363 1.00 95.88 112 GLU A C 1
ATOM 837 O O . GLU A 1 112 ? -3.535 3.527 24.102 1.00 95.88 112 GLU A O 1
ATOM 842 N N . GLU A 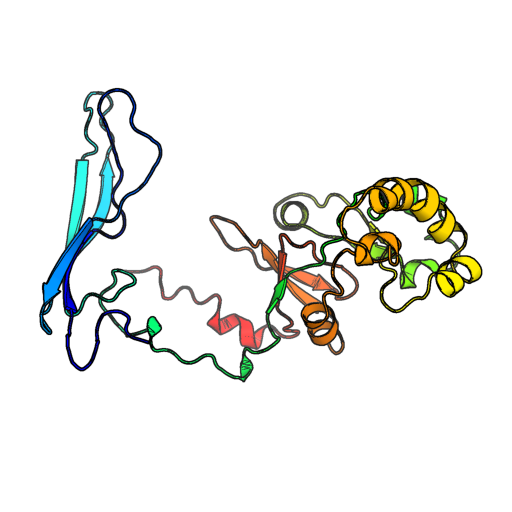1 113 ? -2.526 4.288 22.244 1.00 97.12 113 GLU A N 1
ATOM 843 C CA . GLU A 1 113 ? -3.668 5.085 21.793 1.00 97.12 113 GLU A CA 1
ATOM 844 C C . GLU A 1 113 ? -4.866 4.177 21.489 1.00 97.12 113 GLU A C 1
ATOM 846 O O . GLU A 1 113 ? -5.955 4.397 22.020 1.00 97.12 113 GLU A O 1
ATOM 851 N N . ALA A 1 114 ? -4.659 3.089 20.740 1.00 96.19 114 ALA A N 1
ATOM 852 C CA . ALA A 1 114 ? -5.712 2.111 20.469 1.00 96.19 114 ALA A CA 1
ATOM 853 C C . ALA A 1 114 ? -6.281 1.493 21.760 1.00 96.19 114 ALA A C 1
ATOM 855 O O . ALA A 1 114 ? -7.500 1.395 21.915 1.00 96.19 114 ALA A O 1
ATOM 856 N N . LYS A 1 115 ? -5.423 1.144 22.726 1.00 95.00 115 LYS A N 1
ATOM 857 C CA . LYS A 1 115 ? -5.848 0.665 24.052 1.00 95.00 115 LYS A CA 1
ATOM 858 C C . LYS A 1 115 ? -6.722 1.683 24.774 1.00 95.00 115 LYS A C 1
ATOM 860 O O . LYS A 1 115 ? -7.777 1.311 25.278 1.00 95.00 115 LYS A O 1
ATOM 865 N N . SER A 1 116 ? -6.335 2.959 24.778 1.00 95.00 116 SER A N 1
ATOM 866 C CA . SER A 1 116 ? -7.123 4.016 25.426 1.00 95.00 116 SER A CA 1
ATOM 867 C C . SER A 1 116 ? -8.489 4.253 24.769 1.00 95.00 116 SER A C 1
ATOM 869 O O . SER A 1 116 ? -9.427 4.662 25.447 1.00 95.00 116 SER A O 1
ATOM 871 N N . LEU A 1 117 ? -8.635 3.926 23.479 1.00 94.75 117 LEU A N 1
ATOM 872 C CA . LEU A 1 117 ? -9.921 3.930 22.772 1.00 94.75 117 LEU A CA 1
ATOM 873 C C . LEU A 1 117 ? -10.810 2.716 23.089 1.00 94.75 117 LEU A C 1
ATOM 875 O O . LEU A 1 117 ? -11.979 2.718 22.695 1.00 94.75 117 LEU A O 1
ATOM 879 N N . GLY A 1 118 ? -10.279 1.707 23.788 1.00 93.31 118 GLY A N 1
ATOM 880 C CA . GLY A 1 118 ? -10.983 0.474 24.141 1.00 93.31 118 GLY A CA 1
ATOM 881 C C . GLY A 1 118 ? -10.739 -0.696 23.185 1.00 93.31 118 GLY A C 1
ATOM 882 O O . GLY A 1 118 ? -11.544 -1.620 23.152 1.00 93.31 118 GLY A O 1
ATOM 883 N N . TYR A 1 119 ? -9.649 -0.685 22.406 1.00 92.94 119 TYR A N 1
ATOM 884 C CA . TYR A 1 119 ? -9.380 -1.709 21.383 1.00 92.94 119 TYR A CA 1
ATOM 885 C C . TYR A 1 119 ? -9.363 -3.150 21.921 1.00 92.94 119 TYR A C 1
ATOM 887 O O . TYR A 1 119 ? -9.816 -4.066 21.240 1.00 92.94 119 TYR A O 1
ATOM 895 N N . GLU A 1 120 ? -8.897 -3.345 23.155 1.00 90.50 120 GLU A N 1
ATOM 896 C CA . GLU A 1 120 ? -8.775 -4.666 23.789 1.00 90.50 120 GLU A CA 1
ATOM 897 C C . GLU A 1 120 ? -10.018 -5.085 24.597 1.00 90.50 120 GLU A C 1
ATOM 899 O O . GLU A 1 120 ? -10.035 -6.179 25.153 1.00 90.50 120 GLU A O 1
ATOM 904 N N . ALA A 1 121 ? -11.049 -4.238 24.697 1.00 86.00 121 ALA A N 1
ATOM 905 C CA . ALA A 1 121 ? -12.156 -4.463 25.629 1.00 86.00 121 ALA A CA 1
ATOM 906 C C . ALA A 1 121 ? -13.176 -5.503 25.132 1.00 86.00 121 ALA A C 1
ATOM 908 O O . ALA A 1 121 ? -13.507 -6.435 25.861 1.00 86.00 121 ALA A O 1
ATOM 909 N N . ASP A 1 122 ? -13.695 -5.338 23.912 1.00 80.06 122 ASP A N 1
ATOM 910 C CA . ASP A 1 122 ? -14.826 -6.125 23.389 1.00 80.06 122 ASP A CA 1
ATOM 911 C C . ASP A 1 122 ? -14.611 -6.658 21.959 1.00 80.06 122 ASP A C 1
ATOM 913 O O . ASP A 1 122 ? -15.503 -7.276 21.376 1.00 80.06 122 ASP A O 1
ATOM 917 N N . GLY A 1 123 ? -13.442 -6.396 21.362 1.00 86.00 123 GLY A N 1
ATOM 918 C CA . GLY A 1 123 ? -13.120 -6.766 19.981 1.00 86.00 123 GLY A CA 1
ATOM 919 C C . GLY A 1 123 ? -13.931 -6.021 18.912 1.00 86.00 123 GLY A C 1
ATOM 920 O O . GLY A 1 123 ? -13.681 -6.206 17.720 1.00 86.00 123 GLY A O 1
ATOM 921 N N . LYS A 1 124 ? -14.867 -5.133 19.281 1.00 92.50 124 LYS A N 1
ATOM 922 C CA . LYS A 1 124 ? -15.684 -4.376 18.322 1.00 92.50 124 LYS A CA 1
ATOM 923 C C . LYS A 1 124 ? -14.806 -3.469 17.470 1.00 92.50 124 LYS A C 1
ATOM 925 O O . LYS A 1 124 ? -14.987 -3.401 16.253 1.00 92.50 124 LYS A O 1
ATOM 930 N N . LEU A 1 125 ? -13.826 -2.817 18.098 1.00 93.94 125 LEU A N 1
ATOM 931 C CA . LEU A 1 125 ? -12.895 -1.929 17.406 1.00 93.94 125 LEU A CA 1
ATOM 932 C C . LEU A 1 125 ? -11.952 -2.667 16.450 1.00 93.94 125 LEU A C 1
ATOM 934 O O . LEU A 1 125 ? -11.505 -2.047 15.494 1.00 93.94 125 LEU A O 1
ATOM 938 N N . ALA A 1 126 ? -11.712 -3.973 16.616 1.00 92.75 126 ALA A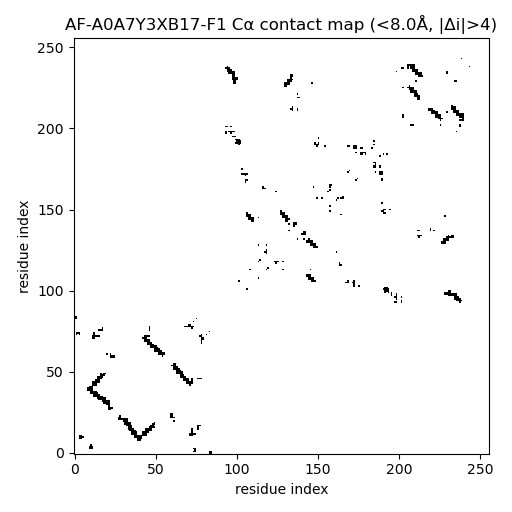 N 1
ATOM 939 C CA . ALA A 1 126 ? -10.902 -4.757 15.676 1.00 92.75 126 ALA A CA 1
ATOM 940 C C . ALA A 1 126 ? -11.496 -4.802 14.256 1.00 92.75 126 ALA A C 1
ATOM 942 O O . ALA A 1 126 ? -10.774 -5.013 13.288 1.00 92.75 126 ALA A O 1
ATOM 943 N N . LYS A 1 127 ? -12.799 -4.515 14.108 1.00 93.19 127 LYS A N 1
ATOM 944 C CA . LYS A 1 127 ? -13.462 -4.393 12.799 1.00 93.19 127 LYS A CA 1
ATOM 945 C C . LYS A 1 127 ? -13.055 -3.139 12.018 1.00 93.19 127 LYS A C 1
ATOM 947 O O . LYS A 1 127 ? -13.203 -3.118 10.802 1.00 93.19 127 LYS A O 1
ATOM 952 N N . VAL A 1 128 ? -12.593 -2.094 12.709 1.00 96.00 128 VAL A N 1
ATOM 953 C CA . VAL A 1 128 ? -12.276 -0.778 12.120 1.00 96.00 128 VAL A CA 1
ATOM 954 C C . VAL A 1 128 ? -10.869 -0.284 12.453 1.00 96.00 128 VAL A C 1
ATOM 956 O O . VAL A 1 128 ? -10.423 0.704 11.885 1.00 96.00 128 VAL A O 1
ATOM 959 N N . ILE A 1 129 ? -10.150 -0.949 13.356 1.00 96.94 129 ILE A N 1
ATOM 960 C CA . ILE A 1 129 ? -8.755 -0.671 13.697 1.00 96.94 129 ILE A CA 1
ATOM 961 C C . ILE A 1 129 ? -7.923 -1.880 13.284 1.00 96.94 129 ILE A C 1
ATOM 963 O O . ILE A 1 129 ? -8.090 -2.976 13.818 1.00 96.94 129 ILE A O 1
ATOM 967 N N . ARG A 1 130 ? -7.023 -1.666 12.326 1.00 95.38 130 ARG A N 1
ATOM 968 C CA . ARG A 1 130 ? -6.251 -2.714 11.651 1.00 95.38 130 ARG A CA 1
ATOM 969 C C . ARG A 1 130 ? -4.758 -2.512 11.847 1.00 95.38 130 ARG A C 1
ATOM 971 O O . ARG A 1 130 ? -4.300 -1.381 12.006 1.00 95.38 130 ARG A O 1
ATOM 978 N N . GLU A 1 131 ? -3.990 -3.596 11.790 1.00 96.00 131 GLU A N 1
ATOM 979 C CA . GLU A 1 131 ? -2.526 -3.521 11.716 1.00 96.00 131 GLU A CA 1
ATOM 980 C C . GLU A 1 131 ? -2.111 -2.708 10.488 1.00 96.00 131 GLU A C 1
ATOM 982 O O . GLU A 1 131 ? -2.706 -2.835 9.417 1.00 96.00 131 GLU A O 1
ATOM 987 N N . TYR A 1 132 ? -1.098 -1.853 10.636 1.00 96.69 132 TYR A N 1
ATOM 988 C CA . TYR A 1 132 ? -0.649 -0.974 9.562 1.00 96.69 132 TYR A CA 1
ATOM 989 C C . TYR A 1 132 ? 0.852 -1.110 9.328 1.00 96.69 132 TYR A C 1
ATOM 991 O O . TYR A 1 132 ? 1.662 -1.047 10.261 1.00 96.69 132 TYR A O 1
ATOM 999 N N . ARG A 1 133 ? 1.237 -1.312 8.064 1.00 95.50 133 ARG A N 1
ATOM 1000 C CA . ARG A 1 133 ? 2.635 -1.521 7.667 1.00 95.50 133 ARG A CA 1
ATOM 1001 C C . ARG A 1 133 ? 3.020 -0.633 6.493 1.00 95.50 133 ARG A C 1
ATOM 1003 O O . ARG A 1 133 ? 2.260 -0.455 5.549 1.00 95.50 133 ARG A O 1
ATOM 1010 N N . ASN A 1 134 ? 4.227 -0.085 6.536 1.00 93.75 134 ASN A N 1
ATOM 1011 C CA . ASN A 1 134 ? 4.862 0.631 5.435 1.00 93.75 134 ASN A CA 1
ATOM 1012 C C . ASN A 1 134 ? 6.236 0.031 5.117 1.00 93.75 134 ASN A C 1
ATOM 1014 O O . ASN A 1 134 ? 6.690 -0.901 5.773 1.00 93.75 134 ASN A O 1
ATOM 1018 N N . GLY A 1 135 ? 6.948 0.607 4.145 1.00 89.06 135 GLY A N 1
ATOM 1019 C CA . GLY A 1 135 ? 8.255 0.083 3.736 1.00 89.06 135 GLY A CA 1
ATOM 1020 C C . GLY A 1 135 ? 9.313 0.005 4.841 1.00 89.06 135 GLY A C 1
ATOM 1021 O O . GLY A 1 135 ? 10.169 -0.874 4.789 1.00 89.06 135 GLY A O 1
ATOM 1022 N N . ARG A 1 136 ? 9.246 0.861 5.869 1.00 89.56 136 ARG A N 1
ATOM 1023 C CA . ARG A 1 136 ? 10.147 0.766 7.026 1.00 89.56 136 ARG A CA 1
ATOM 1024 C C . ARG A 1 136 ? 9.848 -0.477 7.856 1.00 89.56 136 ARG A C 1
ATOM 1026 O O . ARG A 1 136 ? 10.779 -1.110 8.328 1.00 89.56 136 ARG A O 1
ATOM 1033 N N . ASP A 1 137 ? 8.579 -0.846 7.989 1.00 90.62 137 ASP A N 1
ATOM 1034 C CA . ASP A 1 137 ? 8.182 -2.020 8.768 1.00 90.62 137 ASP A CA 1
ATOM 1035 C C . ASP A 1 137 ? 8.553 -3.343 8.086 1.00 90.62 137 ASP A C 1
ATOM 1037 O O . ASP A 1 137 ? 8.697 -4.351 8.765 1.00 90.62 137 ASP A O 1
ATOM 1041 N N . LEU A 1 138 ? 8.725 -3.339 6.758 1.00 87.56 138 LEU A N 1
ATOM 1042 C CA . LEU A 1 138 ? 9.170 -4.511 5.991 1.00 87.56 138 LEU 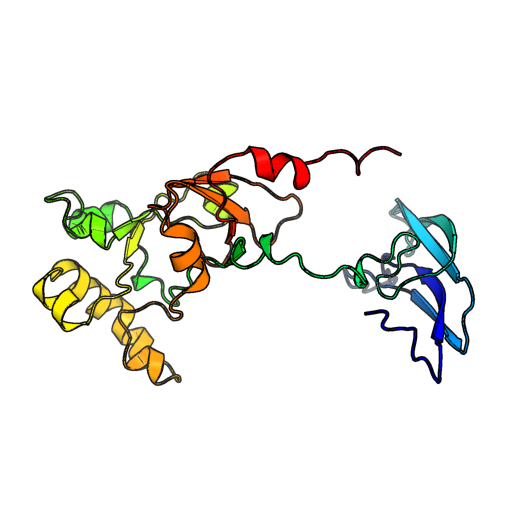A CA 1
ATOM 1043 C C . LEU A 1 138 ? 10.698 -4.653 5.968 1.00 87.56 138 LEU A C 1
ATOM 1045 O O . LEU A 1 138 ? 11.219 -5.744 5.766 1.00 87.56 138 LEU A O 1
ATOM 1049 N N . THR A 1 139 ? 11.421 -3.542 6.112 1.00 84.06 139 THR A N 1
ATOM 1050 C CA . THR A 1 139 ? 12.886 -3.494 5.953 1.00 84.06 139 THR A CA 1
ATOM 1051 C C . THR A 1 139 ? 13.635 -3.384 7.279 1.00 84.06 139 THR A C 1
ATOM 1053 O O . THR A 1 139 ? 14.846 -3.585 7.321 1.00 84.06 139 THR A O 1
ATOM 1056 N N . GLN A 1 140 ? 12.939 -3.041 8.361 1.00 86.31 140 GLN A N 1
ATOM 1057 C CA . GLN A 1 140 ? 13.493 -2.814 9.694 1.00 86.31 140 GLN A CA 1
ATOM 1058 C C . GLN A 1 140 ? 12.544 -3.379 10.757 1.00 86.31 140 GLN A C 1
ATOM 1060 O O . GLN A 1 140 ? 11.552 -4.034 10.447 1.00 86.31 140 GLN A O 1
ATOM 1065 N N . LYS A 1 141 ? 12.829 -3.099 12.035 1.00 87.81 141 LYS A N 1
ATOM 1066 C CA . LYS A 1 141 ? 11.893 -3.383 13.124 1.00 87.81 141 LYS A CA 1
ATOM 1067 C C . LYS A 1 141 ? 10.561 -2.646 12.871 1.00 87.81 141 LYS A C 1
ATOM 1069 O O . LYS A 1 141 ? 10.598 -1.420 12.708 1.00 87.81 141 LYS A O 1
ATOM 1074 N N . PRO A 1 142 ? 9.411 -3.349 12.874 1.00 89.00 142 PRO A N 1
ATOM 1075 C CA . PRO A 1 142 ? 8.103 -2.723 12.727 1.00 89.00 142 PRO A CA 1
ATOM 1076 C C . PRO A 1 142 ? 7.856 -1.642 13.780 1.00 89.00 142 PRO A C 1
ATOM 1078 O O . PRO A 1 142 ? 8.216 -1.800 14.947 1.00 89.00 142 PRO A O 1
ATOM 1081 N N . ARG A 1 143 ? 7.209 -0.552 13.361 1.00 93.38 143 ARG A N 1
ATOM 1082 C CA . ARG A 1 143 ? 6.813 0.579 14.217 1.00 93.38 143 ARG A CA 1
ATOM 1083 C C . ARG A 1 143 ? 5.698 0.239 15.199 1.00 93.38 143 ARG A C 1
ATOM 1085 O O . ARG A 1 143 ? 5.458 1.026 16.102 1.00 93.38 143 ARG A O 1
ATOM 1092 N N . ASP A 1 144 ? 5.037 -0.895 14.989 1.00 93.50 144 ASP A N 1
ATOM 1093 C CA . ASP A 1 144 ? 3.962 -1.394 15.842 1.00 93.50 144 ASP A CA 1
ATOM 1094 C C . ASP A 1 144 ? 2.776 -0.419 15.956 1.00 93.50 144 ASP A C 1
ATOM 1096 O O . ASP A 1 144 ? 2.319 -0.055 17.036 1.00 93.50 144 ASP A O 1
ATOM 1100 N N . VAL A 1 145 ? 2.312 0.047 14.792 1.00 96.25 145 VAL A N 1
ATOM 1101 C CA . VAL A 1 145 ? 1.203 0.999 14.660 1.00 96.25 145 VAL A CA 1
ATOM 1102 C C . VAL A 1 145 ? -0.036 0.344 14.063 1.00 96.25 145 VAL A C 1
ATOM 1104 O O . VAL A 1 145 ? 0.050 -0.582 13.249 1.00 96.25 145 VAL A O 1
ATOM 1107 N N . LEU A 1 146 ? -1.184 0.892 14.437 1.00 97.19 146 LEU A N 1
ATOM 1108 C CA . LEU A 1 146 ? -2.505 0.528 13.947 1.00 97.19 146 LEU A CA 1
ATOM 1109 C C . LEU A 1 146 ? -3.071 1.673 13.096 1.00 97.19 146 LEU A C 1
ATOM 1111 O O . LEU A 1 146 ? -2.562 2.797 13.111 1.00 97.19 146 LEU A O 1
ATOM 1115 N N . ILE A 1 147 ? -4.133 1.400 12.346 1.00 97.62 147 ILE A N 1
ATOM 1116 C CA . ILE A 1 147 ? -4.842 2.404 11.556 1.00 97.62 147 ILE A CA 1
ATOM 1117 C C . ILE A 1 147 ? -6.355 2.243 11.671 1.00 97.62 147 ILE A C 1
ATOM 1119 O O . ILE A 1 147 ? -6.870 1.130 11.634 1.00 97.62 147 ILE A O 1
ATOM 1123 N N . ILE A 1 148 ? -7.057 3.370 11.769 1.00 97.88 148 ILE A N 1
ATOM 1124 C CA . ILE A 1 148 ? -8.516 3.456 11.705 1.00 97.88 148 ILE A CA 1
ATOM 1125 C C . ILE A 1 148 ? -8.953 3.408 10.230 1.00 97.88 148 ILE A C 1
ATOM 1127 O O . ILE A 1 148 ? -8.736 4.365 9.487 1.00 97.88 148 ILE A O 1
ATOM 1131 N N . ASP A 1 149 ? -9.573 2.308 9.808 1.00 96.81 149 ASP A N 1
ATOM 1132 C CA . ASP A 1 149 ? -10.164 2.093 8.484 1.00 96.81 149 ASP A CA 1
ATOM 1133 C C . ASP A 1 149 ? -11.696 2.046 8.583 1.00 96.81 149 ASP A C 1
ATOM 1135 O O . ASP A 1 149 ? -12.281 1.044 8.982 1.00 96.81 149 ASP A O 1
ATOM 1139 N N . LEU A 1 150 ? -12.348 3.146 8.197 1.00 96.50 150 LEU A N 1
ATOM 1140 C CA . LEU A 1 150 ? -13.811 3.308 8.241 1.00 96.50 150 LEU A CA 1
ATOM 1141 C C . LEU A 1 150 ? -14.465 3.116 6.871 1.00 96.50 150 LEU A C 1
ATOM 1143 O O . LEU A 1 150 ? -15.556 3.624 6.608 1.00 96.50 150 LEU A O 1
ATOM 1147 N N . HIS A 1 151 ? -13.777 2.441 5.952 1.00 94.31 151 HIS A N 1
ATOM 1148 C CA . HIS A 1 151 ? -14.313 2.189 4.625 1.00 94.31 151 HIS A CA 1
ATOM 1149 C C . HIS A 1 151 ? -15.651 1.443 4.680 1.00 94.31 151 HIS A C 1
ATOM 1151 O O . HIS A 1 151 ? -15.797 0.458 5.393 1.00 94.31 151 HIS A O 1
ATOM 1157 N N . GLY A 1 152 ? -16.613 1.907 3.882 1.00 93.50 152 GLY A N 1
ATOM 1158 C CA . GLY A 1 152 ? -17.954 1.327 3.822 1.00 93.50 152 GLY A CA 1
ATOM 1159 C C . GLY A 1 152 ? -18.914 1.842 4.895 1.00 93.50 152 GLY A C 1
ATOM 1160 O O . GLY A 1 152 ? -20.102 1.576 4.774 1.00 93.50 152 GLY A O 1
ATOM 1161 N N . LEU A 1 153 ? -18.440 2.619 5.876 1.00 96.31 153 LEU A N 1
ATOM 1162 C CA . LEU A 1 153 ? -19.279 3.186 6.932 1.00 96.31 153 LEU A CA 1
ATOM 1163 C C . LEU A 1 153 ? -19.649 4.645 6.644 1.00 96.31 153 LEU A C 1
ATOM 1165 O O . LEU A 1 153 ? -18.810 5.473 6.263 1.00 96.31 153 LEU A O 1
ATOM 1169 N N . SER A 1 154 ? -20.913 4.977 6.878 1.00 97.19 154 SER A N 1
ATOM 1170 C CA . SER A 1 154 ? -21.395 6.349 6.997 1.00 97.19 154 SER A CA 1
ATOM 1171 C C . SER A 1 154 ? -20.938 6.971 8.316 1.00 97.19 154 SER A C 1
ATOM 1173 O O . SER A 1 154 ? -20.670 6.286 9.302 1.00 97.19 154 SER A O 1
ATOM 1175 N N . ILE A 1 155 ? -20.876 8.301 8.368 1.00 97.31 155 ILE A N 1
ATOM 1176 C CA . ILE A 1 155 ? -20.461 8.998 9.589 1.00 97.31 155 ILE A CA 1
ATOM 1177 C C . ILE A 1 155 ? -21.415 8.764 10.772 1.00 97.31 155 ILE A C 1
ATOM 1179 O O . ILE A 1 155 ? -20.976 8.786 11.920 1.00 97.31 155 ILE A O 1
ATOM 1183 N N . ASP A 1 156 ? -22.702 8.527 10.505 1.00 97.75 156 ASP A N 1
ATOM 1184 C CA . ASP A 1 156 ? -23.698 8.262 11.545 1.00 97.75 156 ASP A CA 1
ATOM 1185 C C . ASP A 1 156 ? -23.532 6.855 12.133 1.00 97.75 156 ASP A C 1
ATOM 1187 O O . ASP A 1 156 ? -23.585 6.707 13.352 1.00 97.75 156 ASP A O 1
ATOM 1191 N N . GLU A 1 157 ? -23.227 5.848 11.305 1.00 98.00 157 GLU A N 1
ATOM 1192 C CA . GLU A 1 157 ? -22.818 4.515 11.781 1.00 98.00 157 GLU A CA 1
ATOM 1193 C C . GLU A 1 157 ? -21.553 4.616 12.636 1.00 98.00 157 GLU A C 1
ATOM 1195 O O . GLU A 1 157 ? -21.516 4.093 13.746 1.00 98.00 157 GLU A O 1
ATOM 1200 N N . VAL A 1 158 ? -20.542 5.373 12.192 1.00 97.62 158 VAL A N 1
ATOM 1201 C CA . VAL A 1 158 ? -19.320 5.586 12.987 1.00 97.62 158 VAL A CA 1
ATOM 1202 C C . VAL A 1 158 ? -19.640 6.239 14.335 1.00 97.62 158 VAL A C 1
ATOM 1204 O O . VAL A 1 158 ? -19.117 5.806 15.358 1.00 97.62 158 VAL A O 1
ATOM 1207 N N . ARG A 1 159 ? -20.519 7.248 14.369 1.00 97.56 159 ARG A N 1
ATOM 1208 C CA . ARG A 1 159 ? -20.915 7.929 15.612 1.00 97.56 159 ARG A CA 1
ATOM 1209 C C . ARG A 1 159 ? -21.658 7.003 16.576 1.00 97.56 159 ARG A C 1
ATOM 1211 O O . ARG A 1 159 ? -21.396 7.054 17.775 1.00 97.56 159 ARG A O 1
ATOM 1218 N N . ASN A 1 160 ? -22.581 6.197 16.060 1.00 97.19 160 ASN A N 1
ATOM 1219 C CA . ASN A 1 160 ? -23.451 5.352 16.874 1.00 97.19 160 ASN A CA 1
ATOM 1220 C C . ASN A 1 160 ? -22.734 4.081 17.343 1.00 97.19 160 ASN A C 1
ATOM 1222 O O . ASN A 1 160 ? -22.825 3.714 18.513 1.00 97.19 160 ASN A O 1
ATOM 1226 N N . ASP A 1 161 ? -21.995 3.427 16.447 1.00 96.00 161 ASP A N 1
ATOM 1227 C CA . ASP A 1 161 ? -21.361 2.144 16.730 1.00 96.00 161 ASP A CA 1
ATOM 1228 C C . ASP A 1 161 ? -19.947 2.279 17.290 1.00 96.00 161 ASP A C 1
ATOM 1230 O O . ASP A 1 161 ? -19.515 1.418 18.060 1.00 96.00 161 ASP A O 1
ATOM 1234 N N . TYR A 1 162 ? -19.231 3.350 16.952 1.00 97.12 162 TYR A N 1
ATOM 1235 C CA . TYR A 1 162 ? -17.825 3.536 17.305 1.00 97.12 162 TYR A CA 1
ATOM 1236 C C . TYR A 1 162 ? -17.567 4.923 17.924 1.00 97.12 162 TYR A C 1
ATOM 1238 O O . TYR A 1 162 ? -16.722 5.671 17.427 1.00 97.12 162 TYR A O 1
ATOM 1246 N N . PRO A 1 163 ? -18.252 5.299 19.024 1.00 96.62 163 PRO A N 1
ATOM 1247 C CA . PRO A 1 163 ? -18.217 6.663 19.557 1.00 96.62 163 PRO A CA 1
ATOM 1248 C C . PRO A 1 163 ? -16.813 7.138 19.971 1.00 96.62 163 PRO A C 1
ATOM 1250 O O . PRO A 1 163 ? -16.480 8.304 19.755 1.00 96.62 163 PRO A O 1
ATOM 1253 N N . SER A 1 164 ? -15.959 6.255 20.507 1.00 96.88 164 SER A N 1
ATOM 1254 C CA . SER A 1 164 ? -14.568 6.599 20.850 1.00 96.88 164 SER A CA 1
ATOM 1255 C C . SER A 1 164 ? -13.730 6.906 19.604 1.00 96.88 164 SER A C 1
ATOM 1257 O O . SER A 1 164 ? -13.009 7.904 19.567 1.00 96.88 164 SER A O 1
ATOM 1259 N N . VAL A 1 165 ? -13.878 6.100 18.549 1.00 97.56 165 VAL A N 1
ATOM 1260 C CA . VAL A 1 165 ? -13.221 6.318 17.252 1.00 97.56 165 VAL A CA 1
ATOM 1261 C C . VAL A 1 165 ? -13.741 7.588 16.589 1.00 97.56 165 VAL A C 1
ATOM 1263 O O . VAL A 1 165 ? -12.935 8.381 16.109 1.00 97.56 165 VAL A O 1
ATOM 1266 N N . TYR A 1 166 ? -15.060 7.817 16.603 1.00 98.06 166 TYR A N 1
ATOM 1267 C CA . TYR A 1 166 ? -15.681 9.037 16.089 1.00 98.06 166 TYR A CA 1
ATOM 1268 C C . TYR A 1 166 ? -15.076 10.284 16.737 1.00 98.06 166 TYR A C 1
ATOM 1270 O O . TYR A 1 166 ? -14.655 11.201 16.031 1.00 98.06 166 TYR A O 1
ATOM 1278 N N . GLN A 1 167 ? -14.994 10.307 18.071 1.00 98.12 167 GLN A N 1
ATOM 1279 C CA . GLN A 1 167 ? -14.425 11.438 18.799 1.00 98.12 167 GLN A CA 1
ATOM 1280 C C . GLN A 1 167 ? -12.951 11.653 18.435 1.00 98.12 167 GLN A C 1
ATOM 1282 O O . GLN A 1 167 ? -12.540 12.778 18.149 1.00 98.12 167 GLN A O 1
ATOM 1287 N N . TRP A 1 168 ? -12.169 10.573 18.356 1.00 98.00 168 TRP A N 1
ATOM 1288 C CA . TRP A 1 168 ? -10.757 10.632 17.981 1.00 98.00 168 TRP A CA 1
ATOM 1289 C C . TRP A 1 168 ? -10.533 11.313 16.626 1.00 98.00 168 TRP A C 1
ATOM 1291 O O . TRP A 1 168 ? -9.749 12.264 16.519 1.00 98.00 168 TRP A O 1
ATOM 1301 N N . ILE A 1 169 ? -11.232 10.846 15.587 1.00 97.50 169 ILE A N 1
ATOM 1302 C CA . ILE A 1 169 ? -11.087 11.393 14.232 1.00 97.50 169 ILE A CA 1
ATOM 1303 C C . ILE A 1 169 ? -11.689 12.796 14.121 1.00 97.50 169 ILE A C 1
ATOM 1305 O O . ILE A 1 169 ? -11.185 13.619 13.355 1.00 97.50 169 ILE A O 1
ATOM 1309 N N . LEU A 1 170 ? -12.740 13.101 14.887 1.00 97.56 170 LEU A N 1
ATOM 1310 C CA . LEU A 1 170 ? -13.343 14.428 14.913 1.00 97.56 170 LEU A CA 1
ATOM 1311 C C . LEU A 1 170 ? -12.335 15.476 15.397 1.00 97.56 170 LEU A C 1
ATOM 1313 O O . LEU A 1 170 ? -12.255 16.555 14.820 1.00 97.56 170 LEU A O 1
ATOM 1317 N N . GLU A 1 171 ? -11.538 15.144 16.411 1.00 97.25 171 GLU A N 1
ATOM 1318 C CA . GLU A 1 171 ? -10.524 16.038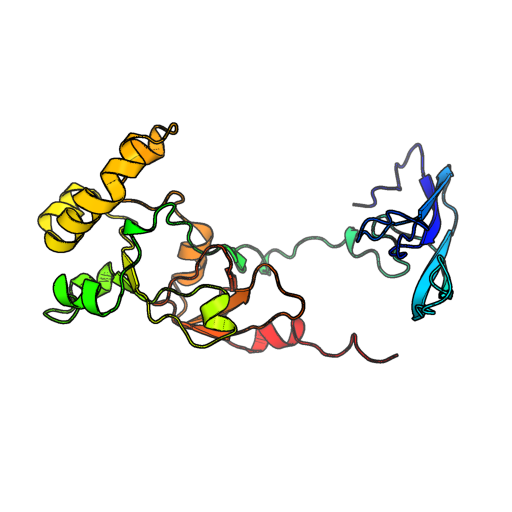 16.977 1.00 97.25 171 GLU A CA 1
ATOM 1319 C C . GLU A 1 171 ? -9.254 16.130 16.122 1.00 97.25 171 GLU A C 1
ATOM 1321 O O . GLU A 1 171 ? -8.635 17.190 16.050 1.00 97.25 171 GLU A O 1
ATOM 1326 N N . ARG A 1 172 ? -8.840 15.026 15.484 1.00 97.19 172 ARG A N 1
ATOM 1327 C CA . ARG A 1 172 ? -7.505 14.911 14.860 1.00 97.19 172 ARG A CA 1
ATOM 1328 C C . ARG A 1 172 ? -7.504 14.936 13.338 1.00 97.19 172 ARG A C 1
ATOM 1330 O O . ARG A 1 172 ? -6.493 15.291 12.743 1.00 97.19 172 ARG A O 1
ATOM 1337 N N . VAL A 1 173 ? -8.602 14.543 12.698 1.00 96.62 173 VAL A N 1
ATOM 1338 C CA . VAL A 1 173 ? -8.703 14.447 11.234 1.00 96.62 173 VAL A CA 1
ATOM 1339 C C . VAL A 1 173 ? -9.544 15.586 10.671 1.00 96.62 173 VAL A C 1
ATOM 1341 O O . VAL A 1 173 ? -9.134 16.239 9.709 1.00 96.62 173 VAL A O 1
ATOM 1344 N N . LYS A 1 174 ? -10.718 15.852 11.259 1.00 96.25 174 LYS A N 1
ATOM 1345 C CA . LYS A 1 174 ? -11.658 16.845 10.721 1.00 96.25 174 LYS A CA 1
ATOM 1346 C C . LYS A 1 174 ? -11.056 18.254 10.568 1.00 96.25 174 LYS A C 1
ATOM 1348 O O . LYS A 1 174 ? -11.258 18.827 9.498 1.00 96.25 174 LYS A O 1
ATOM 1353 N N . PRO A 1 175 ? -10.281 18.805 11.530 1.00 96.06 175 PRO A N 1
ATOM 1354 C CA . PRO A 1 175 ? -9.742 20.160 11.396 1.00 96.06 175 PRO A CA 1
ATOM 1355 C C . PRO A 1 175 ? -8.815 20.325 10.185 1.00 96.06 175 PRO A C 1
ATOM 1357 O O . PRO A 1 175 ? -8.877 21.337 9.490 1.00 96.06 175 PRO A O 1
ATOM 1360 N N . GLU A 1 176 ? -7.988 19.314 9.895 1.00 94.69 176 GLU A N 1
ATOM 1361 C CA . GLU A 1 176 ? -7.125 19.293 8.706 1.00 94.69 176 GLU A CA 1
ATOM 1362 C C . GLU A 1 176 ? -7.960 19.139 7.424 1.00 94.69 176 GLU A C 1
ATOM 1364 O O . GLU A 1 176 ? -7.731 19.822 6.422 1.00 94.69 176 GLU A O 1
ATOM 1369 N N . ARG A 1 177 ? -8.965 18.255 7.449 1.00 94.31 177 ARG A N 1
ATOM 1370 C CA . ARG A 1 177 ? -9.840 17.998 6.300 1.00 94.31 177 ARG A CA 1
ATOM 1371 C C . ARG A 1 177 ? -10.673 19.205 5.911 1.00 94.31 177 ARG A C 1
ATOM 1373 O O . ARG A 1 177 ? -10.771 19.462 4.716 1.00 94.31 177 ARG A O 1
ATOM 1380 N N . ASP A 1 178 ? -11.215 19.952 6.869 1.00 94.81 178 ASP A N 1
ATOM 1381 C CA . ASP A 1 178 ? -12.035 21.146 6.628 1.00 94.81 178 ASP A CA 1
ATOM 1382 C C . ASP A 1 178 ? -11.277 22.222 5.828 1.00 94.81 178 ASP A C 1
ATOM 1384 O O . ASP A 1 178 ? -11.872 22.935 5.017 1.00 94.81 178 ASP A O 1
ATOM 1388 N N . GLN A 1 179 ? -9.952 22.294 5.992 1.00 94.50 179 GLN A N 1
ATOM 1389 C CA . GLN A 1 179 ? -9.077 23.216 5.260 1.00 94.50 179 GLN A CA 1
ATOM 1390 C C . GLN A 1 179 ? -8.695 22.710 3.859 1.00 94.50 179 GLN A C 1
ATOM 1392 O O . GLN A 1 179 ? -8.052 23.423 3.084 1.00 94.50 179 GLN A O 1
ATOM 1397 N N . ASN A 1 180 ? -9.081 21.485 3.493 1.00 93.12 180 ASN A N 1
ATOM 1398 C CA . ASN A 1 180 ? -8.725 20.913 2.205 1.00 93.12 180 ASN A CA 1
ATOM 1399 C C . ASN A 1 180 ? -9.470 21.609 1.051 1.00 93.12 180 ASN A C 1
ATOM 1401 O O . ASN A 1 180 ? -10.667 21.891 1.124 1.00 93.12 180 ASN A O 1
ATOM 1405 N N . ARG A 1 181 ? -8.761 21.854 -0.057 1.00 93.56 181 ARG A N 1
ATOM 1406 C CA . ARG A 1 181 ? -9.328 22.491 -1.257 1.00 93.56 181 ARG A CA 1
ATOM 1407 C C . ARG A 1 181 ? -10.346 21.599 -1.972 1.00 93.56 181 ARG A C 1
ATOM 1409 O O . ARG A 1 181 ? -11.240 22.115 -2.637 1.00 93.56 181 ARG A O 1
ATOM 1416 N N . GLU A 1 182 ? -10.212 20.280 -1.852 1.00 91.75 182 GLU A N 1
ATOM 1417 C CA . GLU A 1 182 ? -11.063 19.302 -2.527 1.00 91.75 182 GLU A CA 1
ATOM 1418 C C . GLU A 1 182 ? -12.375 19.066 -1.745 1.00 91.75 182 GLU A C 1
ATOM 1420 O O . GLU A 1 182 ? -12.331 18.581 -0.609 1.00 91.75 182 GLU A O 1
ATOM 1425 N N . PRO A 1 183 ? -13.564 19.341 -2.326 1.00 92.62 183 PRO A N 1
ATOM 1426 C CA . PRO A 1 183 ? -14.846 19.171 -1.635 1.00 92.62 183 PRO A CA 1
ATOM 1427 C C . PRO A 1 183 ? -15.099 17.747 -1.133 1.00 92.62 183 PRO A C 1
ATOM 1429 O O . PRO A 1 183 ? -15.584 17.580 -0.016 1.00 92.62 183 PRO A O 1
ATOM 1432 N N . TYR A 1 184 ? -14.715 16.732 -1.914 1.00 90.75 184 TYR A N 1
ATOM 1433 C CA . TYR A 1 184 ? -14.893 15.327 -1.542 1.00 90.75 184 TYR A CA 1
ATOM 1434 C C . TYR A 1 184 ? -14.207 14.994 -0.210 1.00 90.75 184 TYR A C 1
ATOM 1436 O O . TYR A 1 184 ? -14.807 14.328 0.632 1.00 90.75 184 TYR A O 1
ATOM 1444 N N . ARG A 1 185 ? -12.987 15.505 0.017 1.00 89.69 185 ARG A N 1
ATOM 1445 C CA . ARG A 1 185 ? -12.220 15.276 1.255 1.00 89.69 185 ARG A CA 1
ATOM 1446 C C . ARG A 1 185 ? -12.804 16.000 2.464 1.00 89.69 185 ARG A C 1
ATOM 1448 O O . ARG A 1 185 ? -12.662 15.502 3.572 1.00 89.69 185 ARG A O 1
ATOM 1455 N N . ARG A 1 186 ? -13.458 17.147 2.260 1.00 93.31 186 ARG A N 1
ATOM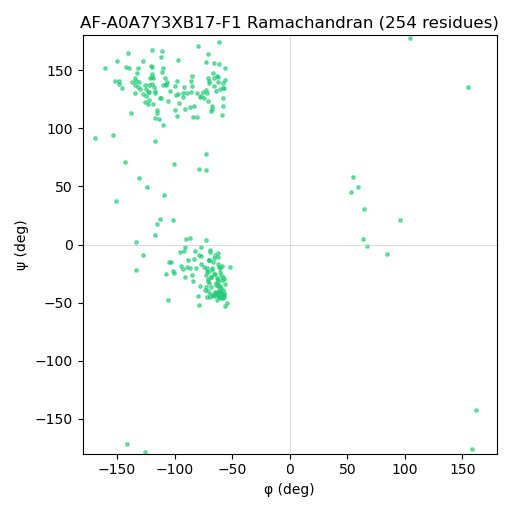 1456 C CA . ARG A 1 186 ? -14.185 17.865 3.323 1.00 93.31 186 ARG A CA 1
ATOM 1457 C C . ARG A 1 186 ? -15.467 17.144 3.714 1.00 93.31 186 ARG A C 1
ATOM 1459 O O . ARG A 1 186 ? -15.756 16.986 4.891 1.00 93.31 186 ARG A O 1
ATOM 1466 N N . GLN A 1 187 ? -16.226 16.698 2.718 1.00 94.06 187 GLN A N 1
ATOM 1467 C CA . GLN A 1 187 ? -17.518 16.047 2.931 1.00 94.06 187 GLN A CA 1
ATOM 1468 C C . GLN A 1 187 ? -17.363 14.632 3.492 1.00 94.06 187 GLN A C 1
ATOM 1470 O O . GLN A 1 187 ? -18.140 14.249 4.352 1.00 94.06 187 GLN A O 1
ATOM 1475 N N . ASN A 1 188 ? -16.337 13.891 3.063 1.00 94.88 188 ASN A N 1
ATOM 1476 C CA . ASN A 1 188 ? -16.049 12.520 3.496 1.00 94.88 188 ASN A CA 1
ATOM 1477 C C . ASN A 1 188 ? -14.803 12.471 4.390 1.00 94.88 188 ASN A C 1
ATOM 1479 O O . ASN A 1 188 ? -13.921 11.631 4.214 1.00 94.88 188 ASN A O 1
ATOM 1483 N N . TRP A 1 189 ? -14.690 13.424 5.313 1.00 95.38 189 TRP A N 1
ATOM 1484 C CA . TRP A 1 189 ? -13.474 13.669 6.091 1.00 95.38 189 TRP A CA 1
ATOM 1485 C C . TRP A 1 189 ? -13.021 12.469 6.939 1.00 95.38 189 TRP A C 1
ATOM 1487 O O . TRP A 1 189 ? -11.822 12.335 7.181 1.00 95.38 189 TRP A O 1
ATOM 1497 N N . TRP A 1 190 ? -13.948 11.590 7.337 1.00 96.38 190 TRP A N 1
ATOM 1498 C CA . TRP A 1 190 ? -13.676 10.363 8.099 1.00 96.38 190 TRP A CA 1
ATOM 1499 C C . TRP A 1 190 ? -13.141 9.208 7.243 1.00 96.38 190 TRP A C 1
ATOM 1501 O O . TRP A 1 190 ? -12.726 8.189 7.786 1.00 96.38 190 TRP A O 1
ATOM 1511 N N . LEU A 1 191 ? -13.148 9.343 5.915 1.00 95.44 191 LEU A N 1
ATOM 1512 C CA . LEU A 1 191 ? -12.611 8.344 5.000 1.00 95.44 191 LEU A CA 1
ATOM 1513 C C . LEU A 1 191 ? -11.180 8.701 4.577 1.00 95.44 191 LEU A C 1
ATOM 1515 O O . LEU A 1 191 ? -10.731 9.856 4.609 1.00 95.44 191 LEU A O 1
ATOM 1519 N N . PHE A 1 192 ? -10.450 7.684 4.122 1.00 94.62 192 PHE A N 1
ATOM 1520 C CA . PHE A 1 192 ? -9.177 7.892 3.441 1.00 94.62 192 PHE A CA 1
ATOM 1521 C C . PHE A 1 192 ? -9.371 8.709 2.163 1.00 94.62 192 PHE A C 1
ATOM 1523 O O . PHE A 1 192 ? -10.435 8.709 1.540 1.00 94.62 192 PHE A O 1
ATOM 1530 N N . GLY A 1 193 ? -8.308 9.387 1.723 1.00 82.38 193 GLY A N 1
ATOM 1531 C CA . GLY A 1 193 ? -8.388 10.237 0.531 1.00 82.38 193 GLY A CA 1
ATOM 1532 C C . GLY A 1 193 ? -8.558 9.460 -0.782 1.00 82.38 193 GLY A C 1
ATOM 1533 O O . GLY A 1 193 ? -8.724 10.084 -1.827 1.00 82.38 193 GLY A O 1
ATOM 1534 N N . ARG A 1 194 ? -8.516 8.121 -0.745 1.00 81.06 194 ARG A N 1
ATOM 1535 C CA . ARG A 1 194 ? -8.894 7.217 -1.838 1.00 81.06 194 ARG A CA 1
ATOM 1536 C C . ARG A 1 194 ? -9.658 6.016 -1.280 1.00 81.06 194 ARG A C 1
ATOM 1538 O O . ARG A 1 194 ? -9.426 5.603 -0.150 1.00 81.06 194 ARG A O 1
ATOM 1545 N N . LYS A 1 195 ? -10.545 5.437 -2.096 1.00 83.31 195 LYS A N 1
ATOM 1546 C CA . LYS A 1 195 ? -11.306 4.226 -1.735 1.00 83.31 195 LYS A CA 1
ATOM 1547 C C . LYS A 1 195 ? -10.444 2.955 -1.733 1.00 83.31 195 LYS A C 1
ATOM 1549 O O . LYS A 1 195 ? -10.763 2.026 -1.000 1.00 83.31 195 LYS A O 1
ATOM 1554 N N . ASN A 1 196 ? -9.361 2.945 -2.524 1.00 88.06 196 ASN A N 1
ATOM 1555 C CA . ASN A 1 196 ? -8.485 1.788 -2.745 1.00 88.06 196 ASN A CA 1
ATOM 1556 C C . ASN A 1 196 ? -9.274 0.536 -3.185 1.00 88.06 196 ASN A C 1
ATOM 1558 O O . ASN A 1 196 ? -9.055 -0.552 -2.668 1.00 88.06 196 ASN A O 1
ATOM 1562 N N . THR A 1 197 ? -10.206 0.707 -4.130 1.00 86.62 197 THR A N 1
ATOM 1563 C CA . THR A 1 197 ? -11.109 -0.355 -4.605 1.00 86.62 197 THR A CA 1
ATOM 1564 C C . THR A 1 197 ? -10.353 -1.571 -5.133 1.00 86.62 197 THR A C 1
ATOM 1566 O O . THR A 1 197 ? -10.671 -2.676 -4.718 1.00 86.62 197 THR A O 1
ATOM 1569 N N . ASP A 1 198 ? -9.311 -1.378 -5.945 1.00 87.62 198 ASP A N 1
ATOM 1570 C CA . ASP A 1 198 ? -8.531 -2.490 -6.510 1.00 87.62 198 ASP A CA 1
ATOM 1571 C C . ASP A 1 198 ? -7.868 -3.334 -5.413 1.00 87.62 198 ASP A C 1
ATOM 1573 O O . ASP A 1 198 ? -7.967 -4.554 -5.428 1.00 87.62 198 ASP A O 1
ATOM 1577 N N . LEU A 1 199 ? -7.277 -2.672 -4.409 1.00 90.06 199 LEU A N 1
ATOM 1578 C CA . LEU A 1 199 ? -6.665 -3.321 -3.245 1.00 90.06 199 LEU A CA 1
ATOM 1579 C C . LEU A 1 199 ? -7.686 -4.125 -2.437 1.00 90.06 199 LEU A C 1
ATOM 1581 O O . LEU A 1 199 ? -7.404 -5.230 -1.997 1.00 90.06 199 LEU A O 1
ATOM 1585 N N . ARG A 1 200 ? -8.864 -3.546 -2.193 1.00 89.81 200 ARG A N 1
ATOM 1586 C CA . ARG A 1 200 ? -9.902 -4.2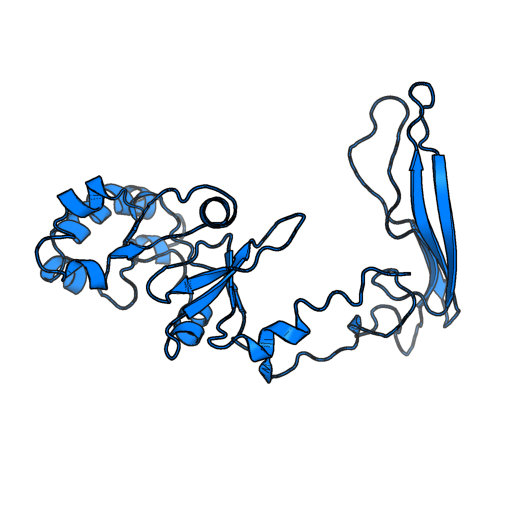04 -1.393 1.00 89.81 200 ARG A CA 1
ATOM 1587 C C . ARG A 1 200 ? -10.482 -5.397 -2.135 1.00 89.81 200 ARG A C 1
ATOM 1589 O O . ARG A 1 200 ? -10.587 -6.466 -1.555 1.00 89.81 200 ARG A O 1
ATOM 1596 N N . ASN A 1 201 ? -10.783 -5.223 -3.419 1.00 87.38 201 ASN A N 1
ATOM 1597 C CA . ASN A 1 201 ? -11.303 -6.290 -4.261 1.00 87.38 201 ASN A CA 1
ATOM 1598 C C . ASN A 1 201 ? -10.319 -7.457 -4.359 1.00 87.38 201 ASN A C 1
ATOM 1600 O O . ASN A 1 201 ? -10.747 -8.602 -4.282 1.00 87.38 201 ASN A O 1
ATOM 1604 N N . SER A 1 202 ? -9.020 -7.174 -4.484 1.00 84.75 202 SER A N 1
ATOM 1605 C CA . SER A 1 202 ? -8.004 -8.221 -4.591 1.00 84.75 202 SER A CA 1
ATOM 1606 C C . SER A 1 202 ? -7.766 -8.976 -3.276 1.00 84.75 202 SER A C 1
ATOM 1608 O O . SER A 1 202 ? -7.292 -10.105 -3.300 1.00 84.75 202 SER A O 1
ATOM 1610 N N . MET A 1 203 ? -8.138 -8.401 -2.129 1.00 87.31 203 MET A N 1
ATOM 1611 C CA . MET A 1 203 ? -7.987 -9.026 -0.809 1.00 87.31 203 MET A CA 1
ATOM 1612 C C . MET A 1 203 ? -9.233 -9.769 -0.303 1.00 87.31 203 MET A C 1
ATOM 1614 O O . MET A 1 203 ? -9.151 -10.386 0.754 1.00 87.31 203 MET A O 1
ATOM 1618 N N . ASN A 1 204 ? -10.377 -9.703 -0.995 1.00 83.31 204 ASN A N 1
ATOM 1619 C CA . ASN A 1 204 ? -11.653 -10.207 -0.462 1.00 83.31 204 ASN A CA 1
ATOM 1620 C C . ASN A 1 204 ? -11.678 -11.727 -0.217 1.00 83.31 204 ASN A C 1
ATOM 1622 O O . ASN A 1 204 ? -12.326 -12.160 0.731 1.00 83.31 204 ASN A O 1
ATOM 1626 N N . ASP A 1 205 ? -10.973 -12.510 -1.039 1.00 84.94 205 ASP A N 1
ATOM 1627 C CA . ASP A 1 205 ? -11.056 -13.980 -1.045 1.00 84.94 205 ASP A CA 1
ATOM 1628 C C . ASP A 1 205 ? -9.736 -14.666 -0.632 1.00 84.94 205 ASP A C 1
ATOM 1630 O O . ASP A 1 205 ? -9.522 -15.843 -0.926 1.00 84.94 205 ASP A O 1
ATOM 1634 N N . ILE A 1 206 ? -8.822 -13.935 0.021 1.00 87.81 206 ILE A N 1
ATOM 1635 C CA . ILE A 1 206 ? -7.513 -14.452 0.456 1.00 87.81 206 ILE A CA 1
ATOM 1636 C C . ILE A 1 206 ? -7.209 -14.077 1.913 1.00 87.81 206 ILE A C 1
ATOM 1638 O O . ILE A 1 206 ? -7.550 -12.994 2.383 1.00 87.81 206 ILE A O 1
ATOM 1642 N N . ASP A 1 207 ? -6.490 -14.948 2.622 1.00 89.75 207 ASP A N 1
ATOM 1643 C CA . ASP A 1 207 ? -6.111 -14.715 4.029 1.00 89.75 207 ASP A CA 1
ATOM 1644 C C . ASP A 1 207 ? -4.779 -13.962 4.176 1.00 89.75 207 ASP A C 1
ATOM 1646 O O . ASP A 1 207 ? -4.452 -13.395 5.221 1.00 89.75 207 ASP A O 1
ATOM 1650 N N . ARG A 1 208 ? -3.965 -13.965 3.118 1.00 91.31 208 ARG A N 1
ATOM 1651 C CA . ARG A 1 208 ? -2.659 -13.306 3.076 1.00 91.31 208 ARG A CA 1
ATOM 1652 C C . ARG A 1 208 ? -2.321 -12.858 1.665 1.00 91.31 208 ARG A C 1
ATOM 1654 O O . ARG A 1 208 ? -2.811 -13.423 0.695 1.00 91.31 208 ARG A O 1
ATOM 1661 N N . TYR A 1 209 ? -1.428 -11.888 1.572 1.00 92.38 209 TYR A N 1
ATOM 1662 C CA . TYR A 1 209 ? -0.917 -11.346 0.320 1.00 92.38 209 TYR A CA 1
ATOM 1663 C C . TYR A 1 209 ? 0.581 -11.074 0.448 1.00 92.38 209 TYR A C 1
ATOM 1665 O O . TYR A 1 209 ? 1.125 -11.020 1.554 1.00 92.38 209 TYR A O 1
ATOM 1673 N N . ILE A 1 210 ? 1.265 -10.879 -0.675 1.00 92.69 210 ILE A N 1
ATOM 1674 C CA . ILE A 1 210 ? 2.676 -10.493 -0.676 1.00 92.69 210 ILE A CA 1
ATOM 1675 C C . ILE A 1 210 ? 2.757 -8.972 -0.736 1.00 92.69 210 ILE A C 1
ATOM 1677 O O . ILE A 1 210 ? 2.143 -8.337 -1.587 1.00 92.69 210 ILE A O 1
ATOM 1681 N N . ALA A 1 211 ? 3.541 -8.371 0.145 1.00 93.31 211 ALA A N 1
ATOM 1682 C CA . ALA A 1 211 ? 3.850 -6.955 0.112 1.00 93.31 211 ALA A CA 1
ATOM 1683 C C . ALA A 1 211 ? 5.292 -6.734 -0.339 1.00 93.31 211 ALA A C 1
ATOM 1685 O O . ALA A 1 211 ? 6.220 -7.400 0.128 1.00 93.31 211 ALA A O 1
ATOM 1686 N N . THR A 1 212 ? 5.483 -5.750 -1.214 1.00 93.00 212 THR A N 1
ATOM 1687 C CA . THR A 1 212 ? 6.808 -5.266 -1.603 1.00 93.00 212 THR A CA 1
ATOM 1688 C C . THR A 1 212 ? 6.881 -3.749 -1.549 1.00 93.00 212 THR A C 1
ATOM 1690 O O . THR A 1 212 ? 5.885 -3.043 -1.700 1.00 93.00 212 THR A O 1
ATOM 1693 N N . VAL A 1 213 ? 8.077 -3.221 -1.310 1.00 92.12 213 VAL A N 1
ATOM 1694 C CA . VAL A 1 213 ? 8.323 -1.779 -1.284 1.00 92.12 213 VAL A CA 1
ATOM 1695 C C . VAL A 1 213 ? 8.287 -1.197 -2.696 1.00 92.12 213 VAL A C 1
ATOM 1697 O O . VAL A 1 213 ? 8.922 -1.707 -3.615 1.00 92.12 213 VAL A O 1
ATOM 1700 N N . LYS A 1 214 ? 7.571 -0.081 -2.866 1.00 86.06 214 LYS A N 1
ATOM 1701 C CA . LYS A 1 214 ? 7.408 0.603 -4.158 1.00 86.06 214 LYS A CA 1
ATOM 1702 C C . LYS A 1 214 ? 8.734 1.110 -4.733 1.00 86.06 214 LYS A C 1
ATOM 1704 O O . LYS A 1 214 ? 8.900 1.167 -5.946 1.00 86.06 214 LYS A O 1
ATOM 1709 N N . THR A 1 215 ? 9.668 1.489 -3.862 1.00 81.06 215 THR A N 1
ATOM 1710 C CA . THR A 1 215 ? 10.979 2.033 -4.232 1.00 81.06 215 THR A CA 1
ATOM 1711 C C . THR A 1 215 ? 12.063 1.430 -3.342 1.00 81.06 215 THR A C 1
ATOM 1713 O O . THR A 1 215 ? 12.085 1.700 -2.141 1.00 81.06 215 THR A O 1
ATOM 1716 N N . SER A 1 216 ? 12.959 0.625 -3.916 1.00 78.12 216 SER A N 1
ATOM 1717 C CA . SER A 1 216 ? 14.149 0.089 -3.241 1.00 78.12 216 SER A CA 1
ATOM 1718 C C . SER A 1 216 ? 15.188 -0.376 -4.262 1.00 78.12 216 SER A C 1
ATOM 1720 O O . SER A 1 216 ? 14.821 -0.805 -5.353 1.00 78.12 216 SER A O 1
ATOM 1722 N N . LYS A 1 217 ? 16.475 -0.334 -3.887 1.00 76.56 217 LYS A N 1
ATOM 1723 C CA . LYS A 1 217 ? 17.578 -0.912 -4.676 1.00 76.56 217 LYS A CA 1
ATOM 1724 C C . LYS A 1 217 ? 17.453 -2.437 -4.802 1.00 76.56 217 LYS A C 1
ATOM 1726 O O . LYS A 1 217 ? 17.784 -2.995 -5.839 1.00 76.56 217 LYS A O 1
ATOM 1731 N N . HIS A 1 218 ? 16.945 -3.091 -3.756 1.00 78.12 218 HIS A N 1
ATOM 1732 C CA . HIS A 1 218 ? 16.675 -4.530 -3.719 1.00 78.12 218 HIS A CA 1
ATOM 1733 C C . HIS A 1 218 ? 15.211 -4.761 -3.334 1.00 78.12 218 HIS A C 1
ATOM 1735 O O . HIS A 1 218 ? 14.741 -4.204 -2.335 1.00 78.12 218 HIS A O 1
ATOM 1741 N N . ARG A 1 219 ? 14.470 -5.547 -4.125 1.00 79.88 219 ARG A N 1
ATOM 1742 C CA . ARG A 1 219 ? 13.069 -5.860 -3.815 1.00 79.88 219 ARG A CA 1
ATOM 1743 C C . ARG A 1 219 ? 13.009 -6.914 -2.719 1.00 79.88 219 ARG A C 1
ATOM 1745 O O . ARG A 1 219 ? 13.630 -7.965 -2.823 1.00 79.88 219 ARG A O 1
ATOM 1752 N N . LEU A 1 220 ? 12.245 -6.607 -1.681 1.00 84.19 220 LEU A N 1
ATOM 1753 C CA . LEU A 1 220 ? 11.884 -7.543 -0.628 1.00 84.19 220 LEU A CA 1
ATOM 1754 C C . LEU A 1 220 ? 10.418 -7.906 -0.815 1.00 84.19 220 LEU A C 1
ATOM 1756 O O . LEU A 1 220 ? 9.602 -7.027 -1.102 1.00 84.19 220 LEU A O 1
ATOM 1760 N N . PHE A 1 221 ? 10.107 -9.183 -0.650 1.00 89.94 221 PHE A N 1
ATOM 1761 C CA . PHE A 1 221 ? 8.759 -9.724 -0.738 1.00 89.94 221 PHE A CA 1
ATOM 1762 C C . PHE A 1 221 ? 8.453 -10.410 0.587 1.00 89.94 221 PHE A C 1
ATOM 1764 O O . PHE A 1 221 ? 9.221 -11.256 1.043 1.00 89.94 221 PHE A O 1
ATOM 1771 N N . GLN A 1 222 ? 7.365 -10.008 1.234 1.00 89.81 222 GLN A N 1
ATOM 1772 C CA . GLN A 1 222 ? 6.968 -10.544 2.531 1.00 89.81 222 GLN A CA 1
ATOM 1773 C C . GLN A 1 222 ? 5.478 -10.852 2.526 1.00 89.81 222 GLN A C 1
ATOM 1775 O O . GLN A 1 222 ? 4.687 -10.041 2.056 1.00 89.81 222 GLN A O 1
ATOM 1780 N N . TYR A 1 223 ? 5.091 -11.997 3.084 1.00 91.88 223 TYR A N 1
ATOM 1781 C CA . TYR A 1 223 ? 3.684 -12.291 3.328 1.00 91.88 223 TYR A CA 1
ATOM 1782 C C . TYR A 1 223 ? 3.145 -11.439 4.477 1.00 91.88 223 TYR A C 1
ATOM 1784 O O . TYR A 1 223 ? 3.727 -11.418 5.562 1.00 91.88 223 TYR A O 1
ATOM 1792 N N . LEU A 1 224 ? 2.011 -10.787 4.245 1.00 92.06 224 LEU A N 1
ATOM 1793 C CA . LEU A 1 224 ? 1.214 -10.101 5.255 1.00 92.06 224 LEU A CA 1
ATOM 1794 C C . LEU A 1 224 ? -0.184 -10.725 5.300 1.00 92.06 224 LEU A C 1
ATOM 1796 O O . LEU A 1 224 ? -0.723 -11.112 4.266 1.00 92.06 224 LEU A O 1
ATOM 1800 N N . SER A 1 225 ? -0.771 -10.807 6.495 1.00 92.44 225 SER A N 1
ATOM 1801 C CA . SER A 1 225 ? -2.192 -11.151 6.657 1.00 92.44 225 SER A CA 1
ATOM 1802 C C . SER A 1 225 ? -3.060 -10.078 6.001 1.00 92.44 225 SER A C 1
ATOM 1804 O O . SER A 1 225 ? -2.721 -8.893 6.083 1.00 92.44 225 SER A O 1
ATOM 1806 N N . THR A 1 226 ? -4.195 -10.454 5.406 1.00 90.94 226 THR A N 1
ATOM 1807 C CA . THR A 1 226 ? -5.167 -9.478 4.892 1.00 90.94 226 THR A CA 1
ATOM 1808 C C . THR A 1 226 ? -5.746 -8.592 5.983 1.00 90.94 226 THR A C 1
ATOM 1810 O O . THR A 1 226 ? -6.203 -7.502 5.672 1.00 90.94 226 THR A O 1
ATOM 1813 N N . GLU A 1 227 ? -5.632 -8.935 7.264 1.00 90.94 227 GLU A N 1
ATOM 1814 C CA . GLU A 1 227 ? -5.970 -8.026 8.366 1.00 90.94 227 GLU A CA 1
ATOM 1815 C C . GLU A 1 227 ? -5.030 -6.809 8.436 1.00 90.94 227 GLU A C 1
ATOM 1817 O O . GLU A 1 227 ? -5.438 -5.736 8.884 1.00 90.94 227 GLU A O 1
ATOM 1822 N N . THR A 1 228 ? -3.798 -6.939 7.931 1.00 94.50 228 THR A N 1
ATOM 1823 C CA . THR A 1 228 ? -2.790 -5.872 7.896 1.00 94.50 228 THR A CA 1
ATOM 1824 C C . THR A 1 228 ? -2.940 -5.006 6.651 1.00 94.50 228 THR A C 1
ATOM 1826 O O . THR A 1 228 ? -2.741 -5.467 5.526 1.00 94.50 228 THR A O 1
ATOM 1829 N N . LEU A 1 229 ? -3.210 -3.716 6.840 1.00 95.25 229 LEU A N 1
ATOM 1830 C CA . LEU A 1 229 ? -3.277 -2.751 5.751 1.00 95.25 229 LEU A CA 1
ATOM 1831 C C . LEU A 1 229 ? -1.882 -2.271 5.318 1.00 95.25 229 LEU A C 1
ATOM 1833 O O . LEU A 1 229 ? -1.099 -1.802 6.154 1.00 95.25 229 LEU A O 1
ATOM 1837 N N . PRO A 1 230 ? -1.583 -2.302 4.008 1.00 95.75 230 PRO A N 1
ATOM 1838 C CA . PRO A 1 230 ? -0.349 -1.750 3.477 1.00 95.75 230 PRO A CA 1
ATOM 1839 C C . PRO A 1 230 ? -0.492 -0.245 3.225 1.00 95.75 230 PRO A C 1
ATOM 1841 O O . PRO A 1 230 ? -1.480 0.206 2.649 1.00 95.75 230 PRO A O 1
ATOM 1844 N N . ASP A 1 231 ? 0.513 0.543 3.600 1.00 94.69 231 ASP A N 1
ATOM 1845 C CA . ASP A 1 231 ? 0.674 1.941 3.181 1.00 94.69 231 ASP A CA 1
ATOM 1846 C C . ASP A 1 231 ? 0.929 2.036 1.673 1.00 94.69 231 ASP A C 1
ATOM 1848 O O . ASP A 1 231 ? 1.486 1.140 1.050 1.00 94.69 231 ASP A O 1
ATOM 1852 N N . SER A 1 232 ? 0.622 3.188 1.094 1.00 92.25 232 SER A N 1
ATOM 1853 C CA . SER A 1 232 ? 0.917 3.558 -0.292 1.00 92.25 232 SER A CA 1
ATOM 1854 C C . SER A 1 232 ? 2.365 3.397 -0.768 1.00 92.25 232 SER A C 1
ATOM 1856 O O . SER A 1 232 ? 2.617 3.349 -1.973 1.00 92.25 232 SER A O 1
ATOM 1858 N N . LYS A 1 233 ? 3.339 3.322 0.146 1.00 91.12 233 LYS A N 1
ATOM 1859 C CA . LYS A 1 233 ? 4.729 2.978 -0.195 1.00 91.12 233 LYS A CA 1
ATOM 1860 C C . LYS A 1 233 ? 4.937 1.483 -0.436 1.00 91.12 233 LYS A C 1
ATOM 1862 O O . LYS A 1 233 ? 6.054 1.086 -0.766 1.00 91.12 233 LYS A O 1
ATOM 1867 N N . LEU A 1 234 ? 3.900 0.672 -0.270 1.00 92.94 234 LEU A N 1
ATOM 1868 C CA . LEU A 1 234 ? 3.880 -0.749 -0.560 1.00 92.94 234 LEU A CA 1
ATOM 1869 C C . LEU A 1 234 ? 2.978 -1.042 -1.760 1.00 92.94 234 LEU A C 1
ATOM 1871 O O . LEU A 1 234 ? 1.971 -0.367 -1.995 1.00 92.94 234 LEU A O 1
ATOM 1875 N N . ILE A 1 235 ? 3.356 -2.079 -2.495 1.00 92.56 235 ILE A N 1
ATOM 1876 C CA . ILE A 1 235 ? 2.521 -2.752 -3.481 1.00 92.56 235 ILE A CA 1
ATOM 1877 C C . ILE A 1 235 ? 2.093 -4.079 -2.864 1.00 92.56 235 ILE A C 1
ATOM 1879 O O . ILE A 1 235 ? 2.944 -4.860 -2.435 1.00 92.56 235 ILE A O 1
ATOM 1883 N N . ALA A 1 236 ? 0.784 -4.295 -2.792 1.00 92.94 236 ALA A N 1
ATOM 1884 C CA . ALA A 1 236 ? 0.188 -5.566 -2.426 1.00 92.94 236 ALA A CA 1
ATOM 1885 C C . ALA A 1 236 ? -0.008 -6.404 -3.688 1.00 92.94 236 ALA A C 1
ATOM 1887 O O . ALA A 1 236 ? -0.557 -5.909 -4.671 1.00 92.94 236 ALA A O 1
ATOM 1888 N N . ILE A 1 237 ? 0.435 -7.651 -3.633 1.00 91.94 237 ILE A N 1
ATOM 1889 C CA . ILE A 1 237 ? 0.289 -8.663 -4.670 1.00 91.94 237 ILE A CA 1
ATOM 1890 C C . ILE A 1 237 ? -0.626 -9.740 -4.085 1.00 91.94 237 ILE A C 1
ATOM 1892 O O . ILE A 1 237 ? -0.251 -10.447 -3.146 1.00 91.94 237 ILE A O 1
ATOM 1896 N N . ALA A 1 238 ? -1.854 -9.798 -4.586 1.00 86.50 238 ALA A N 1
ATOM 1897 C CA . ALA A 1 238 ? -2.947 -10.617 -4.080 1.00 86.50 238 ALA A CA 1
ATOM 1898 C C . ALA A 1 238 ? -2.827 -12.083 -4.522 1.00 86.50 238 ALA A C 1
ATOM 1900 O O . ALA A 1 238 ? -3.639 -12.593 -5.286 1.00 86.50 238 ALA A O 1
ATOM 1901 N N . ILE A 1 239 ? -1.776 -12.742 -4.042 1.00 81.88 239 ILE A N 1
ATOM 1902 C CA . ILE A 1 239 ? -1.476 -14.149 -4.298 1.00 81.88 239 ILE A CA 1
ATOM 1903 C C . ILE A 1 239 ? -1.379 -14.863 -2.946 1.00 81.88 239 ILE A C 1
ATOM 1905 O O . ILE A 1 239 ? -0.558 -14.498 -2.098 1.00 81.88 239 ILE A O 1
ATOM 1909 N N . ALA A 1 240 ? -2.227 -15.873 -2.738 1.00 68.44 240 ALA A N 1
ATOM 1910 C CA . ALA A 1 240 ? -2.304 -16.622 -1.480 1.00 68.44 240 ALA A CA 1
ATOM 1911 C C . ALA A 1 240 ? -1.268 -17.763 -1.387 1.00 68.44 240 ALA A C 1
ATOM 1913 O O . ALA A 1 240 ? -0.780 -18.074 -0.288 1.00 68.44 240 ALA A O 1
ATOM 1914 N N . GLU A 1 241 ? -0.900 -18.366 -2.525 1.00 60.34 241 GLU A N 1
ATOM 1915 C CA . GLU A 1 241 ? 0.011 -19.513 -2.607 1.00 60.34 241 GLU A CA 1
ATOM 1916 C C . GLU A 1 241 ? 1.272 -19.227 -3.433 1.00 60.34 241 GLU A C 1
ATOM 1918 O O . GLU A 1 241 ? 1.241 -18.635 -4.505 1.00 60.34 241 GLU A O 1
ATOM 1923 N N . SER A 1 242 ? 2.419 -19.695 -2.937 1.00 53.88 242 SER A N 1
ATOM 1924 C CA . SER A 1 242 ? 3.756 -19.395 -3.464 1.00 53.88 242 SER A CA 1
ATOM 1925 C C . SER A 1 242 ? 4.084 -20.002 -4.831 1.00 53.88 242 SER A C 1
ATOM 1927 O O . SER A 1 242 ? 5.157 -19.711 -5.355 1.00 53.88 242 SER A O 1
ATOM 1929 N N . PHE A 1 243 ? 3.225 -20.850 -5.406 1.00 49.66 243 PHE A N 1
ATOM 1930 C CA . PHE A 1 243 ? 3.522 -21.494 -6.693 1.00 49.66 243 PHE A CA 1
ATOM 1931 C C . PHE A 1 243 ? 3.672 -20.465 -7.829 1.00 49.66 243 PHE A C 1
ATOM 1933 O O . PHE A 1 243 ? 4.485 -20.648 -8.730 1.00 49.66 243 PHE A O 1
ATOM 1940 N N . GLU A 1 244 ? 2.975 -19.333 -7.733 1.00 49.84 244 GLU A N 1
ATOM 1941 C CA . GLU A 1 244 ? 2.997 -18.253 -8.729 1.00 49.84 244 GLU A CA 1
ATOM 1942 C C . GLU A 1 244 ? 4.215 -17.316 -8.579 1.00 49.84 244 GLU A C 1
ATOM 1944 O O . GLU A 1 244 ? 4.635 -16.679 -9.543 1.00 49.84 244 GLU A O 1
ATOM 1949 N N . LEU A 1 245 ? 4.857 -17.289 -7.403 1.00 48.19 245 LEU A N 1
ATOM 1950 C CA . LEU A 1 245 ? 6.073 -16.499 -7.145 1.00 48.19 245 LEU A CA 1
ATOM 1951 C C . LEU A 1 245 ? 7.333 -17.092 -7.791 1.00 48.19 245 LEU A C 1
ATOM 1953 O O . LEU A 1 245 ? 8.316 -16.373 -7.968 1.00 48.19 245 LEU A O 1
ATOM 1957 N N . GLY A 1 246 ? 7.322 -18.379 -8.158 1.00 41.38 246 GLY A N 1
ATOM 1958 C CA . GLY A 1 246 ? 8.464 -19.042 -8.801 1.00 41.38 246 GLY A CA 1
ATOM 1959 C C . GLY A 1 246 ? 8.893 -18.390 -10.122 1.00 41.38 246 GLY A C 1
ATOM 1960 O O . GLY A 1 246 ? 10.028 -18.570 -10.543 1.00 41.38 246 GLY A O 1
ATOM 1961 N N . VAL A 1 247 ? 8.014 -17.590 -10.737 1.00 48.03 247 VAL A N 1
ATOM 1962 C CA . VAL A 1 247 ? 8.284 -16.855 -11.983 1.00 48.03 247 VAL A CA 1
ATOM 1963 C C . VAL A 1 247 ? 8.802 -15.427 -11.728 1.00 48.03 247 VAL A C 1
ATOM 1965 O O . VAL A 1 247 ? 9.465 -14.862 -12.592 1.00 48.03 247 VAL A O 1
ATOM 1968 N N . GLU A 1 248 ? 8.568 -14.833 -10.548 1.00 46.66 248 GLU A N 1
ATOM 1969 C CA . GLU A 1 248 ? 9.035 -13.468 -10.218 1.00 46.66 248 GLU A CA 1
ATOM 1970 C C . GLU A 1 248 ? 10.377 -13.423 -9.468 1.00 46.66 248 GLU A C 1
ATOM 1972 O O . GLU A 1 248 ? 11.034 -12.380 -9.454 1.00 46.66 248 GLU A O 1
ATOM 1977 N N . VAL A 1 249 ? 10.805 -14.534 -8.857 1.00 42.53 249 VAL A N 1
ATOM 1978 C CA . VAL A 1 249 ? 12.053 -14.620 -8.067 1.00 42.53 249 VAL A CA 1
ATOM 1979 C C . VAL A 1 249 ? 13.100 -15.525 -8.731 1.00 42.53 249 VAL A C 1
ATOM 1981 O O . VAL A 1 249 ? 13.995 -16.036 -8.059 1.00 42.53 249 VAL A O 1
ATOM 1984 N N . ASP A 1 250 ? 13.005 -15.750 -10.043 1.00 29.66 250 ASP A N 1
ATOM 1985 C CA . ASP A 1 250 ? 13.941 -16.641 -10.730 1.00 29.66 250 ASP A CA 1
ATOM 1986 C C . ASP A 1 250 ? 15.355 -16.006 -10.819 1.00 29.66 250 ASP A C 1
ATOM 1988 O O . ASP A 1 250 ? 15.502 -14.903 -11.359 1.00 29.66 250 ASP A O 1
ATOM 1992 N N . PRO A 1 251 ? 16.425 -16.656 -10.314 1.00 36.41 251 PRO A N 1
ATOM 1993 C CA . PRO A 1 251 ? 17.798 -16.141 -10.360 1.00 36.41 251 PRO A CA 1
ATOM 1994 C C . PRO A 1 251 ? 18.460 -16.174 -11.749 1.00 36.41 251 PRO A C 1
ATOM 1996 O O . PRO A 1 251 ? 19.640 -15.838 -11.860 1.00 36.41 251 PRO A O 1
ATOM 1999 N N . ILE A 1 252 ? 17.752 -16.572 -12.812 1.00 32.94 252 ILE A N 1
ATOM 2000 C CA . ILE A 1 252 ? 18.344 -16.841 -14.139 1.00 32.94 252 ILE A CA 1
ATOM 2001 C C . ILE A 1 252 ? 18.939 -15.587 -14.822 1.00 32.94 252 ILE A C 1
ATOM 2003 O O . ILE A 1 252 ? 19.690 -15.706 -15.786 1.00 32.94 252 ILE A O 1
ATOM 2007 N N . SER A 1 253 ? 18.729 -14.375 -14.298 1.00 35.66 253 SER A N 1
ATOM 2008 C CA . SER A 1 253 ? 19.353 -13.153 -14.834 1.00 35.66 253 SER A CA 1
ATOM 2009 C C . SER A 1 253 ? 20.721 -12.780 -14.234 1.00 35.66 253 SER A C 1
ATOM 2011 O O . SER A 1 253 ? 21.239 -11.718 -14.570 1.00 35.66 253 SER A O 1
ATOM 2013 N N . TRP A 1 254 ? 21.318 -13.594 -13.352 1.00 33.16 254 TRP A N 1
ATOM 2014 C CA . TRP A 1 254 ? 22.598 -13.266 -12.694 1.00 33.16 254 TRP A CA 1
ATOM 2015 C C . TRP A 1 254 ? 23.682 -14.326 -12.887 1.00 33.16 254 TRP A C 1
ATOM 2017 O O . TRP A 1 254 ? 24.303 -14.762 -11.921 1.00 33.16 254 TRP A O 1
ATOM 2027 N N . THR A 1 255 ? 23.923 -14.762 -14.123 1.00 29.89 255 THR A N 1
ATOM 2028 C CA . THR A 1 255 ? 25.228 -15.323 -14.533 1.00 29.89 255 THR A CA 1
ATOM 2029 C C . THR A 1 255 ? 25.304 -15.484 -16.051 1.00 29.89 255 THR A C 1
ATOM 2031 O O . THR A 1 255 ? 24.921 -16.511 -16.602 1.00 29.89 255 THR A O 1
ATOM 2034 N N . THR A 1 256 ? 25.812 -14.469 -16.749 1.00 36.12 256 THR A N 1
ATOM 2035 C CA . THR A 1 256 ? 27.044 -14.546 -17.564 1.00 36.12 256 THR A CA 1
ATOM 2036 C C . THR A 1 256 ? 27.477 -13.148 -17.977 1.00 36.12 256 THR A C 1
ATOM 2038 O O . THR A 1 256 ? 26.593 -12.339 -18.334 1.00 36.12 256 THR A O 1
#

Nearest PDB structures (foldseek):
  8cxu-assembly3_C  TM=5.726E-01  e=7.001E-06  Clostridioides difficile 630
  7lnj-assembly3_C  TM=5.569E-01  e=1.211E-05  Clostridioides difficile 630
  7qw8-assembly2_B  TM=5.596E-01  e=2.512E-05  Geobacillus stearothermophilus
  7lni-assembly2_B  TM=5.722E-01  e=3.619E-05  Clostridioides difficile 630
  7qw8-assembly1_A  TM=5.417E-01  e=9.582E-05  Geobacillus stearothermophilus

pLDDT: mean 83.67, std 15.83, range [29.66, 98.12]

Secondary structure (DSSP, 8-state):
--TT--TTS-EEEEEEEEEEE---TTT--S-EEEEEEEEESS--EEEEEEEEEE--TT-SS-EEEEEEEEEPBPTTS--SS-GGGPPPPGGGTTTEEE-B---SGGGEEEHHHHHHTTTTTSSSGGGTEEEEE-HHHHHSS---EEEE--TT--HHHHHHH-HHHHHHHHHHTHHHHHT-S-HHHHHTTTS-SS--HHHHHHHTT-SEEEEEESS-SS--EEEEETTSEEBTTEEEE--SSGGGGGGTS-GGGS--

Mean predicted aligned error: 12.24 Å

Sequence (256 aa):
MKPLNDAKKPLSLTFAIPDHPWVDGNDGGAVRIAMTVGRAGETPGLLQQVTQESSDEHREARDVVLNRREGEVFADLTIGADVAGAKPLKSNENLCAEGVKPHGMGFVLSREEAKSLGYEADGKLAKVIREYRNGRDLTQKPRDVLIIDLHGLSIDEVRNDYPSVYQWILERVKPERDQNREPYRRQNWWLFGRKNTDLRNSMNDIDRYIATVKTSKHRLFQYLSTETLPDSKLIAIAIAESFELGVEVDPISWTT

Foldseek 3Di:
DFPQCPVVKGKFWQEKEQWAAFFDQPDTDRDTDMDTDMDIDDDKHKQWYFPDWDDDPPDSDIDTDIDIDIGGQTPSRDHDDPPVPDDDDPVQPLQKFFFFAQPFCLFKAAPVRCVVLVCPPPVLCLVFKFAEDEPCVQVHPHPRMIGGAQQPDDLVCCCPSRVSSSVSCVVGQQVVQCPDPDPVCNVPRSHGPDNRVSLCVLLVPAQWWWKWFQDDPDIDIDIDGSRYTYHRRIMTRSDRDCPVVCVVPPPVVPDD

Solvent-accessible surface area (backbone atoms only — not comparable to full-atom values): 14868 Å² total; per-residue (Å²): 91,71,88,42,63,44,93,89,63,32,40,19,34,46,31,34,30,63,63,38,83,52,66,45,80,88,79,48,59,101,49,70,43,64,50,76,40,79,42,82,39,88,50,65,10,42,40,37,43,66,76,45,78,46,83,50,102,86,49,61,59,69,52,67,42,70,48,79,48,77,37,63,42,46,94,88,61,45,70,77,80,71,66,69,58,58,73,86,57,76,85,60,59,62,32,67,25,61,27,50,48,55,84,59,68,47,42,54,33,49,60,68,56,39,48,75,60,43,39,82,74,77,55,66,46,56,77,36,43,29,46,46,42,42,48,59,37,77,76,48,81,60,83,66,33,31,29,61,52,49,80,95,59,54,72,66,54,36,46,73,78,34,47,55,60,38,52,50,35,54,72,50,30,35,68,63,23,65,72,45,90,51,64,69,47,41,76,44,37,81,42,49,76,53,86,47,58,60,40,51,64,38,44,71,89,42,72,33,25,32,38,28,50,71,78,64,99,68,87,53,78,43,84,40,48,56,69,43,45,44,27,53,52,18,34,39,34,52,49,74,60,72,80,70,47,63,76,78,70,58,71,83,87,76,78,132

Organism: NCBI:txid2732867